Protein AF-0000000066061859 (afdb_homodimer)

Nearest PDB structures (foldseek):
  4cs0-assembly1_A  TM=9.774E-01  e=1.874E-13  Escherichia coli K-12
  4crz-assembly1_A  TM=9.803E-01  e=3.264E-13  Escherichia coli K-12
  1pqe-assembly1_A  TM=9.780E-01  e=4.076E-13  Escherichia coli
  1pqf-assembly1_B-2  TM=9.766E-01  e=1.461E-12  Escherichia coli
  4azd-assembly1_A  TM=9.644E-01  e=3.177E-12  Escherichia coli K-12

pLDDT: mean 89.82, std 15.97, range [20.97, 98.75]

Solvent-accessible surface area (backbone atoms only — not comparable to full-atom values): 16128 Å² total; per-residue (Å²): 116,36,85,38,79,32,16,28,40,44,43,36,40,29,66,39,52,37,61,88,42,101,37,40,32,34,31,13,42,57,60,27,60,69,20,65,45,55,76,39,26,42,30,42,36,38,28,72,75,77,65,44,74,49,74,47,31,30,40,52,50,56,71,82,63,49,44,28,30,27,12,14,32,53,16,72,69,56,48,60,68,35,34,28,36,39,33,30,48,29,40,39,55,71,89,50,49,60,75,45,62,28,24,37,33,31,39,43,95,79,40,45,80,72,45,56,32,28,42,41,38,45,62,46,97,86,64,48,80,42,80,37,32,29,37,79,87,62,52,72,41,72,72,74,77,58,95,77,58,74,82,71,75,83,128,64,28,49,26,62,33,15,26,40,43,45,38,37,29,66,38,52,39,61,87,40,99,39,37,33,33,31,14,44,57,61,28,59,70,19,66,48,54,76,68,36,61,30,43,36,33,25,56,77,79,43,41,73,50,74,46,30,31,41,68,51,56,72,82,62,48,44,29,30,26,14,13,77,55,16,78,67,53,49,60,68,36,34,28,36,38,35,32,65,39,75,38,53,73,88,50,50,59,76,45,60,27,24,36,33,30,39,42,96,78,39,45,78,72,44,57,31,27,42,41,37,47,63,49,97,87,66,48,77,42,59,38,33,29,38,78,88,61,51,74,41,68,73,77,79,58,94,75,64,72,80,70,72,84,120

InterPro domains:
  IPR003190 Aspartate decarboxylase [MF_00446] (1-127)
  IPR003190 Aspartate decarboxylase [PF02261] (2-113)
  IPR003190 Aspartate decarboxylase [PTHR21012] (2-119)
  IPR003190 Aspartate decarboxylase [TIGR00223] (2-117)
  IPR003190 Aspartate decarboxylase [cd06919] (1-111)
  IPR009010 Aspartate decarboxylase-like domain superfamily [SSF50692] (2-119)

Foldseek 3Di:
DDKAWAFKEFFQFAAEEEAPDPWAKEAAVVVCVLQVHDFQFKKWKAWPVQRDIDIGGYDYDHHPQLHIYTYHPRSVVDDGQITMMITGIDDDDPVCQQVHWGWYFYADSSNDTDWIKTWGWDADPVRDIDIWIATPVGDTDDDPDDPPDDRPPDD/DDKAWAFKEFFQFAAEEEAPFPWAKEAAVVVCVLQVHDFQAKKWKAWPVPRDIDIGTYDYDHHPQLHIYTYHPRSVRDDGQITMMITGIDDDDPVCQQVHWGWYFYADSSNDTDWIKTKGWDADPVRDIDIWIATPVGDTDDDPPDPPDDPPPPD

Structure (mmCIF, N/CA/C/O backbone):
data_AF-0000000066061859-model_v1
#
loop_
_entity.id
_entity.type
_entity.pdbx_description
1 polymer 'Aspartate 1-decarboxylase'
#
loop_
_atom_site.group_PDB
_atom_site.id
_atom_site.type_symbol
_atom_site.label_atom_id
_atom_site.label_alt_id
_atom_site.label_comp_id
_atom_site.label_asym_id
_atom_site.label_entity_id
_atom_site.label_seq_id
_atom_site.pdbx_PDB_ins_code
_atom_site.Cartn_x
_atom_site.Cartn_y
_atom_site.Cartn_z
_atom_site.occupancy
_atom_site.B_iso_or_equiv
_atom_site.auth_seq_id
_atom_site.auth_comp_id
_atom_site.auth_asym_id
_atom_site.auth_atom_id
_atom_site.pdbx_PDB_model_num
ATOM 1 N N . MET A 1 1 ? -8 -2.24 19.078 1 90.12 1 MET A N 1
ATOM 2 C CA . MET A 1 1 ? -7.309 -1.295 18.219 1 90.12 1 MET A CA 1
ATOM 3 C C . MET A 1 1 ? -8.242 -0.771 17.125 1 90.12 1 MET A C 1
ATOM 5 O O . MET A 1 1 ? -9.07 -1.518 16.609 1 90.12 1 MET A O 1
ATOM 9 N N . ARG A 1 2 ? -8.242 0.569 17.047 1 93.38 2 ARG A N 1
ATOM 10 C CA . ARG A 1 2 ? -9.031 1.236 16.016 1 93.38 2 ARG A CA 1
ATOM 11 C C . ARG A 1 2 ? -8.156 1.664 14.836 1 93.38 2 ARG A C 1
ATOM 13 O O . ARG A 1 2 ? -7.012 2.084 15.031 1 93.38 2 ARG A O 1
ATOM 20 N N . LYS A 1 3 ? -8.734 1.417 13.672 1 96.38 3 LYS A N 1
ATOM 21 C CA . LYS A 1 3 ? -8.102 1.972 12.477 1 96.38 3 LYS A CA 1
ATOM 22 C C . LYS A 1 3 ? -8.445 3.447 12.305 1 96.38 3 LYS A C 1
ATOM 24 O O . LYS A 1 3 ? -9.617 3.801 12.133 1 96.38 3 LYS A O 1
ATOM 29 N N . LEU A 1 4 ? -7.441 4.34 12.359 1 96.31 4 LEU A N 1
ATOM 30 C CA . LEU A 1 4 ? -7.613 5.789 12.312 1 96.31 4 LEU A CA 1
ATOM 31 C C . LEU A 1 4 ? -6.715 6.41 11.25 1 96.31 4 LEU A C 1
ATOM 33 O O . LEU A 1 4 ? -5.738 5.793 10.82 1 96.31 4 LEU A O 1
ATOM 37 N N . VAL A 1 5 ? -7.086 7.613 10.859 1 96.5 5 VAL A N 1
ATOM 38 C CA . VAL A 1 5 ? -6.273 8.32 9.875 1 96.5 5 VAL A CA 1
ATOM 39 C C . VAL A 1 5 ? -4.855 8.508 10.414 1 96.5 5 VAL A C 1
ATOM 41 O O . VAL A 1 5 ? -4.676 8.945 11.555 1 96.5 5 VAL A O 1
ATOM 44 N N . GLY A 1 6 ? -3.807 8.148 9.602 1 95.56 6 GLY A N 1
ATOM 45 C CA . GLY A 1 6 ? -2.418 8.414 9.945 1 95.56 6 GLY A CA 1
ATOM 46 C C . GLY A 1 6 ? -1.878 9.68 9.305 1 95.56 6 GLY A C 1
ATOM 47 O O . GLY A 1 6 ? -1.44 10.594 10.008 1 95.56 6 GLY A O 1
ATOM 48 N N . GLY A 1 7 ? -1.827 9.805 8.055 1 97 7 GLY A N 1
ATOM 49 C CA . GLY A 1 7 ? -1.45 10.938 7.219 1 97 7 GLY A CA 1
ATOM 50 C C . GLY A 1 7 ? -2.16 10.953 5.879 1 97 7 GLY A C 1
ATOM 51 O O . GLY A 1 7 ? -2.682 9.93 5.434 1 97 7 GLY A O 1
ATOM 52 N N . LYS A 1 8 ? -2.152 12.117 5.305 1 97.81 8 LYS A N 1
ATOM 53 C CA . LYS A 1 8 ? -2.975 12.234 4.102 1 97.81 8 LYS A CA 1
ATOM 54 C C . LYS A 1 8 ? -2.355 13.203 3.102 1 97.81 8 LYS A C 1
ATOM 56 O O . LYS A 1 8 ? -1.901 14.289 3.48 1 97.81 8 LYS A O 1
ATOM 61 N N . LEU A 1 9 ? -2.215 12.844 1.873 1 98.69 9 LEU A N 1
ATOM 62 C CA . LEU A 1 9 ? -1.938 13.711 0.737 1 98.69 9 LEU A CA 1
ATOM 63 C C . LEU A 1 9 ? -3.219 14.031 -0.03 1 98.69 9 LEU A C 1
ATOM 65 O O . LEU A 1 9 ? -3.803 13.148 -0.663 1 98.69 9 LEU A O 1
ATOM 69 N N . HIS A 1 10 ? -3.658 15.227 0.045 1 98 10 HIS A N 1
ATOM 70 C CA . HIS A 1 10 ? -4.934 15.617 -0.546 1 98 10 HIS A CA 1
ATOM 71 C C . HIS A 1 10 ? -4.723 16.406 -1.831 1 98 10 HIS A C 1
ATOM 73 O O . HIS A 1 10 ? -4.293 17.562 -1.79 1 98 10 HIS A O 1
ATOM 79 N N . GLY A 1 11 ? -5.02 15.805 -2.906 1 98.12 11 GLY A N 1
ATOM 80 C CA . GLY A 1 11 ? -4.98 16.5 -4.18 1 98.12 11 GLY A CA 1
ATOM 81 C C . GLY A 1 11 ? -3.625 16.438 -4.855 1 98.12 11 GLY A C 1
ATOM 82 O O . GLY A 1 11 ? -3.256 17.344 -5.609 1 98.12 11 GLY A O 1
ATOM 83 N N . ILE A 1 12 ? -2.865 15.445 -4.543 1 98.62 12 ILE A N 1
ATOM 84 C CA . ILE A 1 12 ? -1.609 15.258 -5.258 1 98.62 12 ILE A CA 1
ATOM 85 C C . ILE A 1 12 ? -1.891 14.734 -6.668 1 98.62 12 ILE A C 1
ATOM 87 O O . ILE A 1 12 ? -2.791 13.914 -6.863 1 98.62 12 ILE A O 1
ATOM 91 N N . ARG A 1 13 ? -1.079 15.141 -7.594 1 98.62 13 ARG A N 1
ATOM 92 C CA . ARG A 1 13 ? -1.341 14.781 -8.984 1 98.62 13 ARG A CA 1
ATOM 93 C C . ARG A 1 13 ? -0.462 13.617 -9.422 1 98.62 13 ARG A C 1
ATOM 95 O O . ARG A 1 13 ? 0.731 13.578 -9.109 1 98.62 13 ARG A O 1
ATOM 102 N N . VAL A 1 14 ? -1.062 12.672 -10.109 1 98.44 14 VAL A N 1
ATOM 103 C CA . VAL A 1 14 ? -0.332 11.555 -10.695 1 98.44 14 VAL A CA 1
ATOM 104 C C . VAL A 1 14 ? 0.662 12.078 -11.734 1 98.44 14 VAL A C 1
ATOM 106 O O . VAL A 1 14 ? 0.282 12.805 -12.656 1 98.44 14 VAL A O 1
ATOM 109 N N . THR A 1 15 ? 1.874 11.695 -11.594 1 98.12 15 THR A N 1
ATOM 110 C CA . THR A 1 15 ? 2.891 12.133 -12.539 1 98.12 15 THR A CA 1
ATOM 111 C C . THR A 1 15 ? 3.133 11.07 -13.609 1 98.12 15 THR A C 1
ATOM 113 O O . THR A 1 15 ? 3.516 11.391 -14.734 1 98.12 15 THR A O 1
ATOM 116 N N . GLU A 1 16 ? 2.906 9.812 -13.234 1 95.94 16 GLU A N 1
ATOM 117 C CA . GLU A 1 16 ? 3.109 8.695 -14.148 1 95.94 16 GLU A CA 1
ATOM 118 C C . GLU A 1 16 ? 2.287 7.477 -13.734 1 95.94 16 GLU A C 1
ATOM 120 O O . GLU A 1 16 ? 1.96 7.32 -12.555 1 95.94 16 GLU A O 1
ATOM 125 N N . SER A 1 17 ? 1.892 6.703 -14.625 1 93.75 17 SER A N 1
ATOM 126 C CA . SER A 1 17 ? 1.294 5.383 -14.438 1 93.75 17 SER A CA 1
ATOM 127 C C . SER A 1 17 ? 2.059 4.316 -15.211 1 93.75 17 SER A C 1
ATOM 129 O O . SER A 1 17 ? 2.104 4.344 -16.438 1 93.75 17 SER A O 1
ATOM 131 N N . ASN A 1 18 ? 2.652 3.422 -14.492 1 91.56 18 ASN A N 1
ATOM 132 C CA . ASN A 1 18 ? 3.508 2.402 -15.094 1 91.56 18 ASN A CA 1
ATOM 133 C C . ASN A 1 18 ? 2.939 1.002 -14.883 1 91.56 18 ASN A C 1
ATOM 135 O O . ASN A 1 18 ? 3.086 0.421 -13.805 1 91.56 18 ASN A O 1
ATOM 139 N N . LEU A 1 19 ? 2.443 0.39 -15.961 1 85.75 19 LEU A N 1
ATOM 140 C CA . LEU A 1 19 ? 1.802 -0.917 -15.891 1 85.75 19 LEU A CA 1
ATOM 141 C C . LEU A 1 19 ? 2.838 -2.021 -15.711 1 85.75 19 LEU A C 1
ATOM 143 O O . LEU A 1 19 ? 2.535 -3.08 -15.156 1 85.75 19 LEU A O 1
ATOM 147 N N . GLU A 1 20 ? 4.035 -1.809 -16.172 1 79.94 20 GLU A N 1
ATOM 148 C CA . GLU A 1 20 ? 5.027 -2.875 -16.266 1 79.94 20 GLU A CA 1
ATOM 149 C C . GLU A 1 20 ? 5.859 -2.951 -14.984 1 79.94 20 GLU A C 1
ATOM 151 O O . GLU A 1 20 ? 6.688 -3.854 -14.828 1 79.94 20 GLU A O 1
ATOM 156 N N . TYR A 1 21 ? 5.59 -2.213 -14.031 1 74.62 21 TYR A N 1
ATOM 157 C CA . TYR A 1 21 ? 6.363 -2.229 -12.789 1 74.62 21 TYR A CA 1
ATOM 158 C C . TYR A 1 21 ? 5.691 -3.102 -11.742 1 74.62 21 TYR A C 1
ATOM 160 O O . TYR A 1 21 ? 4.523 -3.469 -11.883 1 74.62 21 TYR A O 1
ATOM 168 N N . HIS A 1 22 ? 6.504 -3.541 -10.633 1 68.19 22 HIS A N 1
ATOM 169 C CA . HIS A 1 22 ? 6.148 -4.539 -9.633 1 68.19 22 HIS A CA 1
ATOM 170 C C . HIS A 1 22 ? 5.082 -4.012 -8.68 1 68.19 22 HIS A C 1
ATOM 172 O O . HIS A 1 22 ? 4.898 -4.547 -7.582 1 68.19 22 HIS A O 1
ATOM 178 N N . GLY A 1 23 ? 4.227 -3.01 -9.133 1 77.38 23 GLY A N 1
ATOM 179 C CA . GLY A 1 23 ? 3.146 -2.539 -8.281 1 77.38 23 GLY A CA 1
ATOM 180 C C . GLY A 1 23 ? 3.541 -1.36 -7.41 1 77.38 23 GLY A C 1
ATOM 181 O O . GLY A 1 23 ? 4.477 -0.628 -7.738 1 77.38 23 GLY A O 1
ATOM 182 N N . SER A 1 24 ? 2.557 -1.071 -6.395 1 93.75 24 SER A N 1
ATOM 183 C CA . SER A 1 24 ? 2.814 -0.023 -5.414 1 93.75 24 SER A CA 1
ATOM 184 C C . SER A 1 24 ? 2.527 1.358 -5.992 1 93.75 24 SER A C 1
ATOM 186 O O . SER A 1 24 ? 2.115 1.48 -7.148 1 93.75 24 SER A O 1
ATOM 188 N N . ILE A 1 25 ? 2.689 2.334 -5.152 1 96.88 25 ILE A N 1
ATOM 189 C CA . ILE A 1 25 ? 2.777 3.744 -5.523 1 96.88 25 ILE A CA 1
ATOM 190 C C . ILE A 1 25 ? 4.141 4.297 -5.117 1 96.88 25 ILE A C 1
ATOM 192 O O . ILE A 1 25 ? 4.609 4.062 -4 1 96.88 25 ILE A O 1
ATOM 196 N N . THR A 1 26 ? 4.789 4.961 -6.047 1 97.12 26 THR A N 1
ATOM 197 C CA . THR A 1 26 ? 6.059 5.629 -5.773 1 97.12 26 THR A CA 1
ATOM 198 C C . THR A 1 26 ? 5.828 7.09 -5.41 1 97.12 26 THR A C 1
ATOM 200 O O . THR A 1 26 ? 5.215 7.84 -6.172 1 97.12 26 THR A O 1
ATOM 203 N N . LEU A 1 27 ? 6.293 7.461 -4.293 1 98.06 27 LEU A N 1
ATOM 204 C CA . LEU A 1 27 ? 6.109 8.836 -3.832 1 98.06 27 LEU A CA 1
ATOM 205 C C . LEU A 1 27 ? 7.445 9.469 -3.471 1 98.06 27 LEU A C 1
ATOM 207 O O . LEU A 1 27 ? 8.414 8.766 -3.176 1 98.06 27 LEU A O 1
ATOM 211 N N . ASP A 1 28 ? 7.48 10.781 -3.508 1 97.88 28 ASP A N 1
ATOM 212 C CA . ASP A 1 28 ? 8.586 11.578 -2.996 1 97.88 28 ASP A CA 1
ATOM 213 C C . ASP A 1 28 ? 8.75 11.391 -1.49 1 97.88 28 ASP A C 1
ATOM 215 O O . ASP A 1 28 ? 7.828 11.656 -0.719 1 97.88 28 ASP A O 1
ATOM 219 N N . PRO A 1 29 ? 10.016 10.953 -1.076 1 97.5 29 PRO A N 1
ATOM 220 C CA . PRO A 1 29 ? 10.211 10.758 0.362 1 97.5 29 PRO A CA 1
ATOM 221 C C . PRO A 1 29 ? 9.938 12.023 1.173 1 97.5 29 PRO A C 1
ATOM 223 O O . PRO A 1 29 ? 9.492 11.945 2.32 1 97.5 29 PRO A O 1
ATOM 226 N N . ALA A 1 30 ? 10.188 13.18 0.624 1 97.62 30 ALA A N 1
ATOM 227 C CA . ALA A 1 30 ? 9.938 14.422 1.344 1 97.62 30 ALA A CA 1
ATOM 228 C C . ALA A 1 30 ? 8.445 14.602 1.62 1 97.62 30 ALA A C 1
ATOM 230 O O . ALA A 1 30 ? 8.055 15.062 2.699 1 97.62 30 ALA A O 1
ATOM 231 N N . HIS A 1 31 ? 7.598 14.297 0.607 1 98.56 31 HIS A N 1
ATOM 232 C CA . HIS A 1 31 ? 6.152 14.336 0.811 1 98.56 31 HIS A CA 1
ATOM 233 C C . HIS A 1 31 ? 5.723 13.344 1.885 1 98.56 31 HIS A C 1
ATOM 235 O O . HIS A 1 31 ? 4.914 13.672 2.754 1 98.56 31 HIS A O 1
ATOM 241 N N . CYS A 1 32 ? 6.289 12.125 1.811 1 98.44 32 CYS A N 1
ATOM 242 C CA . CYS A 1 32 ? 5.941 11.07 2.762 1 98.44 32 CYS A CA 1
ATOM 243 C C . CYS A 1 32 ? 6.301 11.484 4.184 1 98.44 32 CYS A C 1
ATOM 245 O O . CYS A 1 32 ? 5.48 11.352 5.098 1 98.44 32 CYS A O 1
ATOM 247 N N . GLU A 1 33 ? 7.508 11.984 4.348 1 97.25 33 GLU A N 1
ATOM 248 C CA . GLU A 1 33 ? 7.969 12.406 5.668 1 97.25 33 GLU A CA 1
ATOM 249 C C . GLU A 1 33 ? 7.102 13.531 6.223 1 97.25 33 GLU A C 1
ATOM 251 O O . GLU A 1 33 ? 6.738 13.516 7.402 1 97.25 33 GLU A O 1
ATOM 256 N N . ALA A 1 34 ? 6.75 14.43 5.383 1 97.38 34 ALA A N 1
ATOM 257 C CA . ALA A 1 34 ? 5.93 15.555 5.812 1 97.38 34 ALA A CA 1
ATOM 258 C C . ALA A 1 34 ? 4.551 15.086 6.27 1 97.38 34 ALA A C 1
ATOM 260 O O . ALA A 1 34 ? 3.955 15.68 7.172 1 97.38 34 ALA A O 1
ATOM 261 N N . ALA A 1 35 ? 4.027 14.039 5.66 1 98 35 ALA A N 1
ATOM 262 C CA . ALA A 1 35 ? 2.686 13.555 5.969 1 98 35 ALA A CA 1
ATOM 263 C C . ALA A 1 35 ? 2.73 12.445 7.016 1 98 35 ALA A C 1
ATOM 265 O O . ALA A 1 35 ? 1.69 12.008 7.512 1 98 35 ALA A O 1
ATOM 266 N N . GLY A 1 36 ? 3.92 11.938 7.344 1 96.94 36 GLY A N 1
ATOM 267 C CA . GLY A 1 36 ? 4.059 10.82 8.273 1 96.94 36 GLY A CA 1
ATOM 268 C C . GLY A 1 36 ? 3.75 9.477 7.641 1 96.94 36 GLY A C 1
ATOM 269 O O . GLY A 1 36 ? 3.332 8.547 8.328 1 96.94 36 GLY A O 1
ATOM 270 N N . ILE A 1 37 ? 3.848 9.383 6.379 1 98.06 37 ILE A N 1
ATOM 271 C CA . ILE A 1 37 ? 3.639 8.133 5.656 1 98.06 37 ILE A CA 1
ATOM 272 C C . ILE A 1 37 ? 4.961 7.375 5.539 1 98.06 37 ILE A C 1
ATOM 274 O O . ILE A 1 37 ? 5.98 7.953 5.164 1 98.06 37 ILE A O 1
ATOM 278 N N . LEU A 1 38 ? 4.977 6.133 5.852 1 97.62 38 LEU A N 1
ATOM 279 C CA . LEU A 1 38 ? 6.195 5.336 5.879 1 97.62 38 LEU A CA 1
ATOM 280 C C . LEU A 1 38 ? 6.359 4.547 4.586 1 97.62 38 LEU A C 1
ATOM 282 O O . LEU A 1 38 ? 5.371 4.219 3.922 1 97.62 38 LEU A O 1
ATOM 286 N N . PRO A 1 39 ? 7.668 4.246 4.164 1 96.94 39 PRO A N 1
ATOM 287 C CA . PRO A 1 39 ? 7.84 3.248 3.105 1 96.94 39 PRO A CA 1
ATOM 288 C C . PRO A 1 39 ? 7.25 1.888 3.479 1 96.94 39 PRO A C 1
ATOM 290 O O . PRO A 1 39 ? 7.316 1.48 4.641 1 96.94 39 PRO A O 1
ATOM 293 N N . LEU A 1 40 ? 6.645 1.186 2.465 1 97 40 LEU A N 1
ATOM 294 C CA . LEU A 1 40 ? 6.055 -0.143 2.59 1 97 40 LEU A CA 1
ATOM 295 C C . LEU A 1 40 ? 4.734 -0.084 3.354 1 97 40 LEU A C 1
ATOM 297 O O . LEU A 1 40 ? 4.16 -1.121 3.689 1 97 40 LEU A O 1
ATOM 301 N N . GLU A 1 41 ? 4.32 1.145 3.709 1 98.25 41 GLU A N 1
ATOM 302 C CA . GLU A 1 41 ? 3.035 1.289 4.387 1 98.25 41 GLU A CA 1
ATOM 303 C C . GLU A 1 41 ? 1.877 1.178 3.4 1 98.25 41 GLU A C 1
ATOM 305 O O . GLU A 1 41 ? 1.929 1.744 2.307 1 98.25 41 GLU A O 1
ATOM 310 N N . PHE A 1 42 ? 0.815 0.361 3.738 1 98.38 42 PHE A N 1
ATOM 311 C CA . PHE A 1 42 ? -0.41 0.336 2.949 1 98.38 42 PHE A CA 1
ATOM 312 C C . PHE A 1 42 ? -1.136 1.674 3.033 1 98.38 42 PHE A C 1
ATOM 314 O O . PHE A 1 42 ? -1.205 2.281 4.102 1 98.38 42 PHE A O 1
ATOM 321 N N . VAL A 1 43 ? -1.675 2.08 1.918 1 98.5 43 VAL A N 1
ATOM 322 C CA . VAL A 1 43 ? -2.424 3.33 1.865 1 98.5 43 VAL A CA 1
ATOM 323 C C . VAL A 1 43 ? -3.707 3.131 1.06 1 98.5 43 VAL A C 1
ATOM 325 O O . VAL A 1 43 ? -3.768 2.268 0.182 1 98.5 43 VAL A O 1
ATOM 328 N N . GLU A 1 44 ? -4.684 3.893 1.438 1 98.25 44 GLU A N 1
ATOM 329 C CA . GLU A 1 44 ? -5.887 4.055 0.625 1 98.25 44 GLU A CA 1
ATOM 330 C C . GLU A 1 44 ? -5.719 5.188 -0.386 1 98.25 44 GLU A C 1
ATOM 332 O O . GLU A 1 44 ? -5.242 6.27 -0.041 1 98.25 44 GLU A O 1
ATOM 337 N N . ILE A 1 45 ? -6.098 4.91 -1.62 1 98.19 45 ILE A N 1
ATOM 338 C CA . ILE A 1 45 ? -5.992 5.895 -2.689 1 98.19 45 ILE A CA 1
ATOM 339 C C . ILE A 1 45 ? -7.367 6.133 -3.307 1 98.19 45 ILE A C 1
ATOM 341 O O . ILE A 1 45 ? -8.047 5.188 -3.721 1 98.19 45 ILE A O 1
ATOM 345 N N . TRP A 1 46 ? -7.766 7.371 -3.312 1 97.94 46 TRP A N 1
ATOM 346 C CA . TRP A 1 46 ? -9.023 7.789 -3.928 1 97.94 46 TRP A CA 1
ATOM 347 C C . TRP A 1 46 ? -8.773 8.75 -5.082 1 97.94 46 TRP A C 1
ATOM 349 O O . TRP A 1 46 ? -8.172 9.812 -4.895 1 97.94 46 TRP A O 1
ATOM 359 N N . ASN A 1 47 ? -9.18 8.359 -6.266 1 98.25 47 ASN A N 1
ATOM 360 C CA . ASN A 1 47 ? -9.039 9.188 -7.461 1 98.25 47 ASN A CA 1
ATOM 361 C C . ASN A 1 47 ? -10.211 10.148 -7.621 1 98.25 47 ASN A C 1
ATOM 363 O O . ASN A 1 47 ? -11.328 9.727 -7.922 1 98.25 47 ASN A O 1
ATOM 367 N N . LYS A 1 48 ? -9.953 11.391 -7.492 1 96.5 48 LYS A N 1
ATOM 368 C CA . LYS A 1 48 ? -10.992 12.414 -7.543 1 96.5 48 LYS A CA 1
ATOM 369 C C . LYS A 1 48 ? -11.602 12.516 -8.938 1 96.5 48 LYS A C 1
ATOM 371 O O . LYS A 1 48 ? -12.758 12.906 -9.094 1 96.5 48 LYS A O 1
ATOM 376 N N . ASN A 1 49 ? -10.852 12.18 -9.953 1 96.69 49 ASN A N 1
ATOM 377 C CA . ASN A 1 49 ? -11.289 12.344 -11.336 1 96.69 49 ASN A CA 1
ATOM 378 C C . ASN A 1 49 ? -12.164 11.172 -11.789 1 96.69 49 ASN A C 1
ATOM 380 O O . ASN A 1 49 ? -13.133 11.367 -12.516 1 96.69 49 ASN A O 1
ATOM 384 N N . SER A 1 50 ? -11.898 10 -11.367 1 94.94 50 SER A N 1
ATOM 385 C CA . SER A 1 50 ? -12.609 8.828 -11.875 1 94.94 50 SER A CA 1
ATOM 386 C C . SER A 1 50 ? -13.539 8.242 -10.82 1 94.94 50 SER A C 1
ATOM 388 O O . SER A 1 50 ? -14.422 7.449 -11.133 1 94.94 50 SER A O 1
ATOM 390 N N . GLY A 1 51 ? -13.242 8.578 -9.523 1 95.62 51 GLY A N 1
ATOM 391 C CA . GLY A 1 51 ? -13.969 7.953 -8.43 1 95.62 51 GLY A CA 1
ATOM 392 C C . GLY A 1 51 ? -13.398 6.609 -8.016 1 95.62 51 GLY A C 1
ATOM 393 O O . GLY A 1 51 ? -13.883 5.992 -7.066 1 95.62 51 GLY A O 1
ATOM 394 N N . ALA A 1 52 ? -12.367 6.121 -8.711 1 95.12 52 ALA A N 1
ATOM 395 C CA . ALA A 1 52 ? -11.75 4.84 -8.367 1 95.12 52 ALA A CA 1
ATOM 396 C C . ALA A 1 52 ? -11.18 4.863 -6.953 1 95.12 52 ALA A C 1
ATOM 398 O O . ALA A 1 52 ? -10.664 5.887 -6.504 1 95.12 52 ALA A O 1
ATOM 399 N N . ARG A 1 53 ? -11.344 3.777 -6.191 1 96.06 53 ARG A N 1
ATOM 400 C CA . ARG A 1 53 ? -10.773 3.561 -4.863 1 96.06 53 ARG A CA 1
ATOM 401 C C . ARG A 1 53 ? -9.914 2.305 -4.84 1 96.06 53 ARG A C 1
ATOM 403 O O . ARG A 1 53 ? -10.383 1.213 -5.164 1 96.06 53 ARG A O 1
ATOM 410 N N . ILE A 1 54 ? -8.641 2.492 -4.477 1 95.81 54 ILE A N 1
ATOM 411 C CA . ILE A 1 54 ? -7.781 1.315 -4.441 1 95.81 54 ILE A CA 1
ATOM 412 C C . ILE A 1 54 ? -6.91 1.352 -3.186 1 95.81 54 ILE A C 1
ATOM 414 O O . ILE A 1 54 ? -6.789 2.395 -2.537 1 95.81 54 ILE A O 1
ATOM 418 N N . THR A 1 55 ? -6.395 0.179 -2.799 1 96.38 55 THR A N 1
ATOM 419 C CA . THR A 1 55 ? -5.395 0.03 -1.744 1 96.38 55 THR A CA 1
ATOM 420 C C . THR A 1 55 ? -4.094 -0.535 -2.305 1 96.38 55 THR A C 1
ATOM 422 O O . THR A 1 55 ? -4.113 -1.443 -3.139 1 96.38 55 THR A O 1
ATOM 425 N N . THR A 1 56 ? -3.041 -0.004 -2.002 1 97.06 56 THR A N 1
ATOM 426 C CA . THR A 1 56 ? -1.697 -0.488 -2.301 1 97.06 56 THR A CA 1
ATOM 427 C C . THR A 1 56 ? -0.709 -0.037 -1.229 1 97.06 56 THR A C 1
ATOM 429 O O . THR A 1 56 ? -1.108 0.305 -0.113 1 97.06 56 THR A O 1
ATOM 432 N N . TYR A 1 57 ? 0.623 -0.146 -1.536 1 97.5 57 TYR A N 1
ATOM 433 C CA . TYR A 1 57 ? 1.621 0.279 -0.562 1 97.5 57 TYR A CA 1
ATOM 434 C C . TYR A 1 57 ? 2.604 1.265 -1.183 1 97.5 57 TYR A C 1
ATOM 436 O O . TYR A 1 57 ? 2.703 1.364 -2.408 1 97.5 57 TYR A O 1
ATOM 444 N N . VAL A 1 58 ? 3.342 1.937 -0.303 1 97.94 58 VAL A N 1
ATOM 445 C CA . VAL A 1 58 ? 4.211 3.023 -0.738 1 97.94 58 VAL A CA 1
ATOM 446 C C . VAL A 1 58 ? 5.641 2.51 -0.898 1 97.94 58 VAL A C 1
ATOM 448 O O . VAL A 1 58 ? 6.148 1.784 -0.038 1 97.94 58 VAL A O 1
ATOM 451 N N . ILE A 1 59 ? 6.211 2.83 -1.942 1 95.94 59 ILE A N 1
ATOM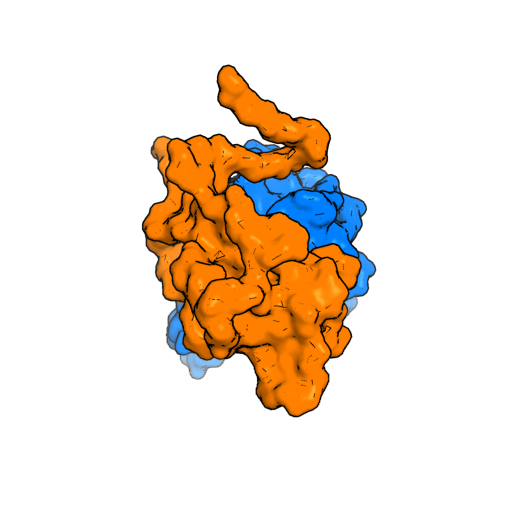 452 C CA . ILE A 1 59 ? 7.668 2.803 -2.053 1 95.94 59 ILE A CA 1
ATOM 453 C C . ILE A 1 59 ? 8.188 4.211 -2.332 1 95.94 59 ILE A C 1
ATOM 455 O O . ILE A 1 59 ? 7.43 5.09 -2.746 1 95.94 59 ILE A O 1
ATOM 459 N N . LEU A 1 60 ? 9.516 4.41 -2.084 1 96.38 60 LEU A N 1
ATOM 460 C CA . LEU A 1 60 ? 10.062 5.758 -2.188 1 96.38 60 LEU A CA 1
ATOM 461 C C . LEU A 1 60 ? 10.773 5.957 -3.521 1 96.38 60 LEU A C 1
ATOM 463 O O . LEU A 1 60 ? 11.555 5.105 -3.945 1 96.38 60 LEU A O 1
ATOM 467 N N . GLY A 1 61 ? 10.453 7.059 -4.125 1 95.06 61 GLY A N 1
ATOM 468 C CA . GLY A 1 61 ? 11.227 7.531 -5.262 1 95.06 61 GLY A CA 1
ATOM 469 C C . GLY A 1 61 ? 12.367 8.461 -4.867 1 95.06 61 GLY A C 1
ATOM 470 O O . GLY A 1 61 ? 12.938 8.32 -3.785 1 95.06 61 GLY A O 1
ATOM 471 N N . GLN A 1 62 ? 12.656 9.305 -5.816 1 94.31 62 GLN A N 1
ATOM 472 C CA . GLN A 1 62 ? 13.742 10.258 -5.586 1 94.31 62 GLN A CA 1
ATOM 473 C C . GLN A 1 62 ? 13.266 11.43 -4.738 1 94.31 62 GLN A C 1
ATOM 475 O O . GLN A 1 62 ? 12.227 12.023 -5.02 1 94.31 62 GLN A O 1
ATOM 480 N N . ARG A 1 63 ? 14.062 11.789 -3.654 1 95.25 63 ARG A N 1
ATOM 481 C CA . ARG A 1 63 ? 13.742 12.945 -2.824 1 95.25 63 ARG A CA 1
ATOM 482 C C . ARG A 1 63 ? 13.703 14.227 -3.656 1 95.25 63 ARG A C 1
ATOM 484 O O . ARG A 1 63 ? 14.617 14.484 -4.445 1 95.25 63 ARG A O 1
ATOM 491 N N . GLY A 1 64 ? 12.734 14.984 -3.516 1 96.12 64 GLY A N 1
ATOM 492 C CA . GLY A 1 64 ? 12.602 16.25 -4.223 1 96.12 64 GLY A CA 1
ATOM 493 C C . GLY A 1 64 ? 11.938 16.109 -5.582 1 96.12 64 GLY A C 1
ATOM 494 O O . GLY A 1 64 ? 11.672 17.109 -6.254 1 96.12 64 GLY A O 1
ATOM 495 N N . SER A 1 65 ? 11.594 14.836 -5.988 1 96.38 65 SER A N 1
ATOM 496 C CA . SER A 1 65 ? 11.055 14.57 -7.32 1 96.38 65 SER A CA 1
ATOM 497 C C . SER A 1 65 ? 9.602 15.016 -7.43 1 96.38 65 SER A C 1
ATOM 499 O O . SER A 1 65 ? 9.078 15.188 -8.531 1 96.38 65 SER A O 1
ATOM 501 N N . ARG A 1 66 ? 8.883 15.102 -6.273 1 98.31 66 ARG A N 1
ATOM 502 C CA . ARG A 1 66 ? 7.453 15.406 -6.207 1 98.31 66 ARG A CA 1
ATOM 503 C C . ARG A 1 66 ? 6.641 14.398 -7.02 1 98.31 66 ARG A C 1
ATOM 505 O O . ARG A 1 66 ? 5.559 14.727 -7.512 1 98.31 66 ARG A O 1
ATOM 512 N N . CYS A 1 67 ? 7.223 13.219 -7.191 1 97.75 67 CYS A N 1
ATOM 513 C CA . CYS A 1 67 ? 6.598 12.211 -8.039 1 97.75 67 CYS A CA 1
ATOM 514 C C . CYS A 1 67 ? 5.41 11.562 -7.336 1 97.75 67 CYS A C 1
ATOM 516 O O . CYS A 1 67 ? 5.367 11.508 -6.105 1 97.75 67 CYS A O 1
ATOM 518 N N . CYS A 1 68 ? 4.473 11.125 -8.078 1 98.31 68 CYS A N 1
ATOM 519 C CA . CYS A 1 68 ? 3.359 10.242 -7.758 1 98.31 68 CYS A CA 1
ATOM 520 C C . CYS A 1 68 ? 3.1 9.258 -8.891 1 98.31 68 CYS A C 1
ATOM 522 O O . CYS A 1 68 ? 2.432 9.602 -9.867 1 98.31 68 CYS A O 1
ATOM 524 N N . VAL A 1 69 ? 3.643 8.062 -8.719 1 97 69 VAL A N 1
ATOM 525 C CA . VAL A 1 69 ? 3.623 7.094 -9.805 1 97 69 VAL A CA 1
ATOM 526 C C . VAL A 1 69 ? 2.861 5.844 -9.367 1 97 69 VAL A C 1
ATOM 528 O O . VAL A 1 69 ? 3.203 5.223 -8.359 1 97 69 VAL A O 1
ATOM 531 N N . LEU A 1 70 ? 1.838 5.523 -10.016 1 96.19 70 LEU A N 1
ATOM 532 C CA . LEU A 1 70 ? 1.146 4.262 -9.789 1 96.19 70 LEU A CA 1
ATOM 533 C C . LEU A 1 70 ? 1.747 3.148 -10.641 1 96.19 70 LEU A C 1
ATOM 535 O O . LEU A 1 70 ? 1.908 3.311 -11.852 1 96.19 70 LEU A O 1
ATOM 539 N N . ASN A 1 71 ? 2.006 2.051 -9.984 1 93.12 71 ASN A N 1
ATOM 540 C CA . ASN A 1 71 ? 2.707 0.956 -10.648 1 93.12 71 ASN A CA 1
ATOM 541 C C . ASN A 1 71 ? 1.843 -0.3 -10.711 1 93.12 71 ASN A C 1
ATOM 543 O O . ASN A 1 71 ? 0.993 -0.523 -9.852 1 93.12 71 ASN A O 1
ATOM 547 N N . GLY A 1 72 ? 2.137 -1.105 -11.766 1 90.38 72 GLY A N 1
ATOM 548 C CA . GLY A 1 72 ? 1.458 -2.385 -11.891 1 90.38 72 GLY A CA 1
ATOM 549 C C . GLY A 1 72 ? -0.045 -2.25 -12.047 1 90.38 72 GLY A C 1
ATOM 550 O O . GLY A 1 72 ? -0.521 -1.477 -12.883 1 90.38 72 GLY A O 1
ATOM 551 N N . ALA A 1 73 ? -0.765 -3.072 -11.234 1 88.94 73 ALA A N 1
ATOM 552 C CA . ALA A 1 73 ? -2.223 -3.113 -11.32 1 88.94 73 ALA A CA 1
ATOM 553 C C . ALA A 1 73 ? -2.832 -1.763 -10.953 1 88.94 73 ALA A C 1
ATOM 555 O O . ALA A 1 73 ? -3.881 -1.385 -11.477 1 88.94 73 ALA A O 1
ATOM 556 N N . ALA A 1 74 ? -2.107 -1.065 -10.102 1 91.62 74 ALA A N 1
ATOM 557 C CA . ALA A 1 74 ? -2.621 0.234 -9.68 1 91.62 74 ALA A CA 1
ATOM 558 C C . ALA A 1 74 ? -2.643 1.223 -10.836 1 91.62 74 ALA A C 1
ATOM 560 O O . ALA A 1 74 ? -3.461 2.143 -10.867 1 91.62 74 ALA A O 1
ATOM 561 N N . ALA A 1 75 ? -1.782 1.033 -11.75 1 92.56 75 ALA A N 1
ATOM 562 C CA . ALA A 1 75 ? -1.652 1.933 -12.891 1 92.56 75 ALA A CA 1
ATOM 563 C C . ALA A 1 75 ? -2.926 1.94 -13.734 1 92.56 75 ALA A C 1
ATOM 565 O O . ALA A 1 75 ? -3.188 2.896 -14.469 1 92.56 75 ALA A O 1
ATOM 566 N N . ARG A 1 76 ? -3.68 0.979 -13.633 1 91.06 76 ARG A N 1
ATOM 567 C CA . ARG A 1 76 ? -4.863 0.841 -14.477 1 91.06 76 ARG A CA 1
ATOM 568 C C . ARG A 1 76 ? -5.992 1.737 -13.984 1 91.06 76 ARG A C 1
ATOM 570 O O . ARG A 1 76 ? -6.988 1.933 -14.688 1 91.06 76 ARG A O 1
ATOM 577 N N . THR A 1 77 ? -5.812 2.314 -12.797 1 91.94 77 THR A N 1
ATOM 578 C CA . THR A 1 77 ? -6.926 3.023 -12.172 1 91.94 77 THR A CA 1
ATOM 579 C C . THR A 1 77 ? -6.688 4.531 -12.188 1 91.94 77 THR A C 1
ATOM 581 O O . THR A 1 77 ? -7.477 5.297 -11.633 1 91.94 77 THR A O 1
ATOM 584 N N . CYS A 1 78 ? -5.578 4.953 -12.789 1 94.19 78 CYS A N 1
ATOM 585 C CA . CYS A 1 78 ? -5.23 6.371 -12.758 1 94.19 78 CYS A CA 1
ATOM 586 C C . CYS A 1 78 ? -4.539 6.789 -14.055 1 94.19 78 CYS A C 1
ATOM 588 O O . CYS A 1 78 ? -4.016 5.945 -14.781 1 94.19 78 CYS A O 1
ATOM 590 N N . GLN A 1 79 ? -4.617 8.078 -14.328 1 95.75 79 GLN A N 1
ATOM 591 C CA . GLN A 1 79 ? -3.902 8.711 -15.438 1 95.75 79 GLN A CA 1
ATOM 592 C C . GLN A 1 79 ? -3.084 9.898 -14.945 1 95.75 79 GLN A C 1
ATOM 594 O O . GLN A 1 79 ? -3.479 10.586 -14 1 95.75 79 GLN A O 1
ATOM 599 N N . PRO A 1 80 ? -1.902 10.094 -15.664 1 96.88 80 PRO A N 1
ATOM 600 C CA . PRO A 1 80 ? -1.175 11.32 -15.32 1 96.88 80 PRO A CA 1
ATOM 601 C C . PRO A 1 80 ? -2.066 12.562 -15.336 1 96.88 80 PRO A C 1
ATOM 603 O O . PRO A 1 80 ? -2.889 12.727 -16.234 1 96.88 80 PRO A O 1
ATOM 606 N N . GLY A 1 81 ? -1.976 13.352 -14.336 1 97.94 81 GLY A N 1
ATOM 607 C CA . GLY A 1 81 ? -2.793 14.555 -14.219 1 97.94 81 GLY A CA 1
ATOM 608 C C . GLY A 1 81 ? -3.961 14.383 -13.266 1 97.94 81 GLY A C 1
ATOM 609 O O . GLY A 1 81 ? -4.527 15.367 -12.789 1 97.94 81 GLY A O 1
ATOM 610 N N . ASP A 1 82 ? -4.426 13.141 -13.031 1 98.31 82 ASP A N 1
ATOM 611 C CA . ASP A 1 82 ? -5.48 12.898 -12.055 1 98.31 82 ASP A CA 1
ATOM 612 C C . ASP A 1 82 ? -5.07 13.383 -10.664 1 98.31 82 ASP A C 1
ATOM 614 O O . ASP A 1 82 ? -3.898 13.297 -10.289 1 98.31 82 ASP A O 1
ATOM 618 N N . GLU A 1 83 ? -5.992 13.875 -9.938 1 98.44 83 GLU A N 1
ATOM 619 C CA . GLU A 1 83 ? -5.773 14.227 -8.539 1 98.44 83 GLU A CA 1
ATOM 620 C C . GLU A 1 83 ? -6.172 13.086 -7.609 1 98.44 83 GLU A C 1
ATOM 622 O O . GLU A 1 83 ? -7.266 12.531 -7.734 1 98.44 83 GLU A O 1
ATOM 627 N N . LEU A 1 84 ? -5.242 12.836 -6.672 1 98.56 84 LEU A N 1
ATOM 628 C CA . LEU A 1 84 ? -5.484 11.727 -5.754 1 98.56 84 LEU A CA 1
ATOM 629 C C . LEU A 1 84 ? -5.578 12.227 -4.312 1 98.56 84 LEU A C 1
ATOM 631 O O . LEU A 1 84 ? -4.969 13.234 -3.959 1 98.56 84 LEU A O 1
ATOM 635 N N . ILE A 1 85 ? -6.402 11.516 -3.527 1 98.56 85 ILE A N 1
ATOM 636 C CA . ILE A 1 85 ? -6.285 11.508 -2.072 1 98.56 85 ILE A CA 1
ATOM 637 C C . ILE A 1 85 ? -5.602 10.219 -1.62 1 98.56 85 ILE A C 1
ATOM 639 O O . ILE A 1 85 ? -6.043 9.117 -1.964 1 98.56 85 ILE A O 1
ATOM 643 N N . ILE A 1 86 ? -4.488 10.328 -0.985 1 98.75 86 ILE A N 1
ATOM 644 C CA . ILE A 1 86 ? -3.748 9.188 -0.446 1 98.75 86 ILE A CA 1
ATOM 645 C C . ILE A 1 86 ? -3.752 9.25 1.08 1 98.75 86 ILE A C 1
ATOM 647 O O . ILE A 1 86 ? -3.344 10.258 1.668 1 98.75 86 ILE A O 1
ATOM 651 N N . CYS A 1 87 ? -4.184 8.203 1.71 1 98.62 87 CYS A N 1
ATOM 652 C CA . CYS A 1 87 ? -4.371 8.234 3.156 1 98.62 87 CYS A CA 1
ATOM 653 C C . CYS A 1 87 ? -3.795 6.98 3.805 1 98.62 87 CYS A C 1
ATOM 655 O O . CYS A 1 87 ? -4.133 5.863 3.41 1 98.62 87 CYS A O 1
ATOM 657 N N . SER A 1 88 ? -2.873 7.168 4.715 1 98.19 88 SER A N 1
ATOM 658 C CA . SER A 1 88 ? -2.41 6.055 5.539 1 98.19 88 SER A CA 1
ATOM 659 C C . SER A 1 88 ? -3.289 5.879 6.773 1 98.19 88 SER A C 1
ATOM 661 O O . SER A 1 88 ? -4.145 6.719 7.059 1 98.19 88 SER A O 1
ATOM 663 N N . SER A 1 89 ? -3.043 4.734 7.5 1 97.56 89 SER A N 1
ATOM 664 C CA . SER A 1 89 ? -3.809 4.445 8.711 1 97.56 89 SER A CA 1
ATOM 665 C C . SER A 1 89 ? -2.893 4.059 9.867 1 97.56 89 SER A C 1
ATOM 667 O O . SER A 1 89 ? -1.839 3.451 9.648 1 97.56 89 SER A O 1
ATOM 669 N N . VAL A 1 90 ? -3.301 4.441 11.039 1 95.81 90 VAL A N 1
ATOM 670 C CA . VAL A 1 90 ? -2.674 3.973 12.266 1 95.81 90 VAL A CA 1
ATOM 671 C C . VAL A 1 90 ? -3.68 3.166 13.086 1 95.81 90 VAL A C 1
ATOM 673 O O . VAL A 1 90 ? -4.891 3.377 12.977 1 95.81 90 VAL A O 1
ATOM 676 N N . TYR A 1 91 ? -3.164 2.275 13.766 1 95.44 91 TYR A N 1
ATOM 677 C CA . TYR A 1 91 ? -3.984 1.43 14.625 1 95.44 91 TYR A CA 1
ATOM 678 C C . TYR A 1 91 ? -3.676 1.685 16.094 1 95.44 91 TYR A C 1
ATOM 680 O O . TYR A 1 91 ? -2.572 1.397 16.562 1 95.44 91 TYR A O 1
ATOM 688 N N . LEU A 1 92 ? -4.586 2.26 16.766 1 92.69 92 LEU A N 1
ATOM 689 C CA . LEU A 1 92 ? -4.422 2.662 18.156 1 92.69 92 LEU A CA 1
ATOM 690 C C . LEU A 1 92 ? -5.66 2.309 18.969 1 92.69 92 LEU A C 1
ATOM 692 O O . LEU A 1 92 ? -6.715 2.008 18.406 1 92.69 92 LEU A O 1
ATOM 696 N N . ASP A 1 93 ? -5.387 2.346 20.297 1 92.38 93 ASP A N 1
ATOM 697 C CA . ASP A 1 93 ? -6.543 2.277 21.188 1 92.38 93 ASP A CA 1
ATOM 698 C C . ASP A 1 93 ? -7.418 3.518 21.047 1 92.38 93 ASP A C 1
ATOM 700 O O . ASP A 1 93 ? -6.914 4.641 20.984 1 92.38 93 ASP A O 1
ATOM 704 N N . GLY A 1 94 ? -8.656 3.33 21.078 1 88.62 94 GLY A N 1
ATOM 705 C CA . GLY A 1 94 ? -9.594 4.426 20.891 1 88.62 94 GLY A CA 1
ATOM 706 C C . GLY A 1 94 ? -9.422 5.539 21.906 1 88.62 94 GLY A C 1
ATOM 707 O O . GLY A 1 94 ? -9.656 6.707 21.594 1 88.62 94 GLY A O 1
ATOM 708 N N . ALA A 1 95 ? -8.969 5.176 23.078 1 89.12 95 ALA A N 1
ATOM 709 C CA . ALA A 1 95 ? -8.789 6.152 24.141 1 89.12 95 ALA A CA 1
ATOM 710 C C . ALA A 1 95 ? -7.656 7.121 23.812 1 89.12 95 ALA A C 1
ATOM 712 O O . ALA A 1 95 ? -7.562 8.195 24.406 1 89.12 95 ALA A O 1
ATOM 713 N N . GLU A 1 96 ? -6.84 6.812 22.766 1 91 96 GLU A N 1
ATOM 714 C CA . GLU A 1 96 ? -5.652 7.602 22.453 1 91 96 GLU A CA 1
ATOM 715 C C . GLU A 1 96 ? -5.922 8.562 21.297 1 91 96 GLU A C 1
ATOM 717 O O . GLU A 1 96 ? -5.004 9.234 20.812 1 91 96 GLU A O 1
ATOM 722 N N . ILE A 1 97 ? -7.133 8.742 20.938 1 92.5 97 ILE A N 1
ATOM 723 C CA . ILE A 1 97 ? -7.445 9.477 19.719 1 92.5 97 ILE A CA 1
ATOM 724 C C . ILE A 1 97 ? -7.078 10.953 19.891 1 92.5 97 ILE A C 1
ATOM 726 O O . ILE A 1 97 ? -6.719 11.633 18.922 1 92.5 97 ILE A O 1
ATOM 730 N N . THR A 1 98 ? -7.137 11.414 21.141 1 92.88 98 THR A N 1
ATOM 731 C CA . THR A 1 98 ? -6.852 12.82 21.391 1 92.88 98 THR A CA 1
ATOM 732 C C . THR A 1 98 ? -5.355 13.102 21.281 1 92.88 98 THR A C 1
ATOM 734 O O . THR A 1 98 ? -4.938 14.258 21.203 1 92.88 98 THR A O 1
ATOM 737 N N . ASN A 1 99 ? -4.543 12.07 21.234 1 92.5 99 ASN A N 1
ATOM 738 C CA . ASN A 1 99 ? -3.102 12.219 21.062 1 92.5 99 ASN A CA 1
ATOM 739 C C . ASN A 1 99 ? -2.709 12.211 19.578 1 92.5 99 ASN A C 1
ATOM 741 O O . ASN A 1 99 ? -1.553 12.461 19.234 1 92.5 99 ASN A O 1
ATOM 745 N N . LEU A 1 100 ? -3.691 11.914 18.781 1 93.31 100 LEU A N 1
ATOM 746 C CA . LEU A 1 100 ? -3.414 11.797 17.359 1 93.31 100 LEU A CA 1
ATOM 747 C C . LEU A 1 100 ? -3.498 13.156 16.672 1 93.31 100 LEU A C 1
ATOM 749 O O . LEU A 1 100 ? -4.41 13.938 16.938 1 93.31 100 LEU A O 1
ATOM 753 N N . SER A 1 101 ? -2.539 13.477 15.844 1 94.75 101 SER A N 1
ATOM 754 C CA . SER A 1 101 ? -2.514 14.703 15.047 1 94.75 101 SER A CA 1
ATOM 755 C C . SER A 1 101 ? -2.066 14.422 13.617 1 94.75 101 SER A C 1
ATOM 757 O O . SER A 1 101 ? -0.974 14.82 13.211 1 94.75 101 SER A O 1
ATOM 759 N N . PRO A 1 102 ? -2.945 13.766 12.859 1 96.44 102 PRO A N 1
ATOM 760 C CA . PRO A 1 102 ? -2.566 13.43 11.484 1 96.44 102 PRO A CA 1
ATOM 761 C C . PRO A 1 102 ? -2.285 14.664 10.633 1 96.44 102 PRO A C 1
ATOM 763 O O . PRO A 1 102 ? -3.031 15.648 10.695 1 96.44 102 PRO A O 1
ATOM 766 N N . ALA A 1 103 ? -1.207 14.578 9.859 1 97.31 103 ALA A N 1
ATOM 767 C CA . ALA A 1 103 ? -0.879 15.648 8.922 1 97.31 103 ALA A CA 1
ATOM 768 C C . ALA A 1 103 ? -1.692 15.516 7.633 1 97.31 103 ALA A C 1
ATOM 770 O O . ALA A 1 103 ? -1.904 14.406 7.141 1 97.31 103 ALA A O 1
ATOM 771 N N . VAL A 1 104 ? -2.137 16.625 7.117 1 97.12 104 VAL A N 1
ATOM 772 C CA . VAL A 1 104 ? -2.812 16.719 5.828 1 97.12 104 VAL A CA 1
ATOM 773 C C . VAL A 1 104 ? -2.088 17.734 4.941 1 97.12 104 VAL A C 1
ATOM 775 O O . VAL A 1 104 ? -2.021 18.922 5.273 1 97.12 104 VAL A O 1
ATOM 778 N N . LEU A 1 105 ? -1.613 17.234 3.836 1 98.12 105 LEU A N 1
ATOM 779 C CA . LEU A 1 105 ? -0.928 18.109 2.893 1 98.12 105 LEU A CA 1
ATOM 780 C C . LEU A 1 105 ? -1.795 18.375 1.666 1 98.12 105 LEU A C 1
ATOM 782 O O . LEU A 1 105 ? -2.451 17.469 1.157 1 98.12 105 LEU A O 1
ATOM 786 N N . THR A 1 106 ? -1.792 19.609 1.215 1 97.44 106 THR A N 1
ATOM 787 C CA . THR A 1 106 ? -2.396 19.922 -0.073 1 97.44 106 THR A CA 1
ATOM 788 C C . THR A 1 106 ? -1.334 20.359 -1.074 1 97.44 106 THR A C 1
ATOM 790 O O . THR A 1 106 ? -0.214 20.703 -0.688 1 97.44 106 THR A O 1
ATOM 793 N N . PHE A 1 107 ? -1.75 20.375 -2.393 1 98.12 107 PHE A N 1
ATOM 794 C CA . PHE A 1 107 ? -0.732 20.516 -3.428 1 98.12 107 PHE A CA 1
ATOM 795 C C . PHE A 1 107 ? -1.206 21.453 -4.527 1 98.12 107 PHE A C 1
ATOM 797 O O . PHE A 1 107 ? -2.408 21.578 -4.773 1 98.12 107 PHE A O 1
ATOM 804 N N . ASP A 1 108 ? -0.237 22.109 -5.184 1 97.81 108 ASP A N 1
ATOM 805 C CA . ASP A 1 108 ? -0.555 22.797 -6.434 1 97.81 108 ASP A CA 1
ATOM 806 C C . ASP A 1 108 ? -0.397 21.859 -7.629 1 97.81 108 ASP A C 1
ATOM 808 O O . ASP A 1 108 ? -0.212 20.656 -7.461 1 97.81 108 ASP A O 1
ATOM 812 N N . ALA A 1 109 ? -0.491 22.375 -8.773 1 97 109 ALA A N 1
ATOM 813 C CA . ALA A 1 109 ? -0.537 21.578 -9.992 1 97 109 ALA A CA 1
ATOM 814 C C . ALA A 1 109 ? 0.8 20.891 -10.242 1 97 109 ALA A C 1
ATOM 816 O O . ALA A 1 109 ? 0.875 19.938 -11.016 1 97 109 ALA A O 1
ATOM 817 N N . ASN A 1 110 ? 1.885 21.422 -9.664 1 97.81 110 ASN A N 1
ATOM 818 C CA . ASN A 1 110 ? 3.211 20.828 -9.844 1 97.81 110 ASN A CA 1
ATOM 819 C C . ASN A 1 110 ? 3.617 20 -8.633 1 97.81 110 ASN A C 1
ATOM 821 O O . ASN A 1 110 ? 4.801 19.703 -8.445 1 97.81 110 ASN A O 1
ATOM 825 N N . ASN A 1 111 ? 2.693 19.656 -7.715 1 98.62 111 ASN A N 1
ATOM 826 C CA . ASN A 1 111 ? 2.861 18.844 -6.523 1 98.62 111 ASN A CA 1
ATOM 827 C C . ASN A 1 111 ? 3.803 19.5 -5.516 1 98.62 111 ASN A C 1
ATOM 829 O O . ASN A 1 111 ? 4.523 18.812 -4.793 1 98.62 111 ASN A O 1
ATOM 833 N N . ASN A 1 112 ? 3.893 20.844 -5.574 1 98.44 112 ASN A N 1
ATOM 834 C CA . ASN A 1 112 ? 4.418 21.562 -4.422 1 98.44 112 ASN A CA 1
ATOM 835 C C . ASN A 1 112 ? 3.412 21.594 -3.275 1 98.44 112 ASN A C 1
ATOM 837 O O . ASN A 1 112 ? 2.215 21.781 -3.498 1 98.44 112 ASN A O 1
ATOM 841 N N . ILE A 1 113 ? 3.953 21.438 -2.125 1 97.25 113 ILE A N 1
ATOM 842 C CA . ILE A 1 113 ? 3.064 21.547 -0.973 1 97.25 113 ILE A CA 1
ATOM 843 C C . ILE A 1 113 ? 2.607 22.984 -0.807 1 97.25 113 ILE A C 1
ATOM 845 O O . ILE A 1 113 ? 3.434 23.906 -0.738 1 97.25 113 ILE A O 1
ATOM 849 N N . VAL A 1 114 ? 1.296 23.203 -0.693 1 96.62 114 VAL A N 1
ATOM 850 C CA . VAL A 1 114 ? 0.739 24.547 -0.564 1 96.62 114 VAL A CA 1
ATOM 851 C C . VAL A 1 114 ? 0.243 24.766 0.863 1 96.62 114 VAL A C 1
ATOM 853 O O . VAL A 1 114 ? 0.346 25.875 1.399 1 96.62 114 VAL A O 1
ATOM 856 N N . GLU A 1 115 ? -0.336 23.75 1.431 1 94.5 115 GLU A N 1
ATOM 857 C CA . GLU A 1 115 ? -0.79 23.812 2.816 1 94.5 115 GLU A CA 1
ATOM 858 C C . GLU A 1 115 ? -0.345 22.594 3.604 1 94.5 115 GLU A C 1
ATOM 860 O O . GLU A 1 115 ? -0.346 21.469 3.076 1 94.5 115 GLU A O 1
ATOM 865 N N . ARG A 1 116 ? 0.042 22.844 4.812 1 96.25 116 ARG A N 1
ATOM 866 C CA . ARG A 1 116 ? 0.274 21.828 5.832 1 96.25 116 ARG A CA 1
ATOM 867 C C . ARG A 1 116 ? -0.718 21.969 6.98 1 96.25 116 ARG A C 1
ATOM 869 O O . ARG A 1 116 ? -0.653 22.922 7.754 1 96.25 116 ARG A O 1
ATOM 876 N N . LEU A 1 117 ? -1.563 21.047 7.016 1 94.88 117 LEU A N 1
ATOM 877 C CA . LEU A 1 117 ? -2.619 21.047 8.023 1 94.88 117 LEU A CA 1
ATOM 878 C C . LEU A 1 117 ? -2.5 19.844 8.945 1 94.88 117 LEU A C 1
ATOM 880 O O . LEU A 1 117 ? -1.737 18.922 8.664 1 94.88 117 LEU A O 1
ATOM 884 N N . HIS A 1 118 ? -3.186 19.875 10.047 1 96.25 118 HIS A N 1
ATOM 885 C CA . HIS A 1 118 ? -3.334 18.734 10.938 1 96.25 118 HIS A CA 1
ATOM 886 C C . HIS A 1 118 ? -4.773 18.594 11.414 1 96.25 118 HIS A C 1
ATOM 888 O O . HIS A 1 118 ? -5.453 19.594 11.656 1 96.25 118 HIS A O 1
ATOM 894 N N . TYR A 1 119 ? -5.207 17.375 11.508 1 94.44 119 TYR A N 1
ATOM 895 C CA . TYR A 1 119 ? -6.469 17.109 12.188 1 94.44 119 TYR A CA 1
ATOM 896 C C . TYR A 1 119 ? -6.273 17.078 13.703 1 94.44 119 TYR A C 1
ATOM 898 O O . TYR A 1 119 ? -5.23 16.641 14.188 1 94.44 119 TYR A O 1
ATOM 906 N N . SER A 1 120 ? -7.273 17.594 14.367 1 93.75 120 SER A N 1
ATOM 907 C CA . SER A 1 120 ? -7.227 17.594 15.828 1 93.75 120 SER A CA 1
ATOM 908 C C . SER A 1 120 ? -8.539 17.094 16.422 1 93.75 120 SER A C 1
ATOM 910 O O . SER A 1 120 ? -9.617 17.422 15.93 1 93.75 120 SER A O 1
ATOM 912 N N . VAL A 1 121 ? -8.406 16.188 17.359 1 93.25 121 VAL A N 1
ATOM 913 C CA . VAL A 1 121 ? -9.531 15.719 18.156 1 93.25 121 VAL A CA 1
ATOM 914 C C . VAL A 1 121 ? -9.297 16.062 19.625 1 93.25 121 VAL A C 1
ATOM 916 O O . VAL A 1 121 ? -8.25 15.727 20.203 1 93.25 121 VAL A O 1
ATOM 919 N N . THR A 1 122 ? -10.172 16.75 20.188 1 92.62 122 THR A N 1
ATOM 920 C CA . THR A 1 122 ? -10.117 17.125 21.594 1 92.62 122 THR A CA 1
ATOM 921 C C . THR A 1 122 ? -11.422 16.781 22.297 1 92.62 122 THR A C 1
ATOM 923 O O . THR A 1 122 ? -12.359 16.281 21.672 1 92.62 122 THR A O 1
ATOM 926 N N . ARG A 1 123 ? -11.406 16.922 23.578 1 93.38 123 ARG A N 1
ATOM 927 C CA . ARG A 1 123 ? -12.617 16.797 24.375 1 93.38 123 ARG A CA 1
ATOM 928 C C . ARG A 1 123 ? -12.984 18.125 25.047 1 93.38 123 ARG A C 1
ATOM 930 O O . ARG A 1 123 ? -12.109 18.828 25.547 1 93.38 123 ARG A O 1
ATOM 937 N N . ASP A 1 124 ? -14.273 18.375 24.953 1 92.19 124 ASP A N 1
ATOM 938 C CA . ASP A 1 124 ? -14.68 19.594 25.641 1 92.19 124 ASP A CA 1
ATOM 939 C C . ASP A 1 124 ? -14.898 19.344 27.141 1 92.19 124 ASP A C 1
ATOM 941 O O . ASP A 1 124 ? -14.594 18.25 27.641 1 92.19 124 ASP A O 1
ATOM 945 N N . GLY A 1 125 ? -15.305 20.438 27.859 1 92.12 125 GLY A N 1
ATOM 946 C CA . GLY A 1 125 ? -15.461 20.359 29.297 1 92.12 125 GLY A CA 1
ATOM 947 C C . GLY A 1 125 ? -16.422 19.281 29.734 1 92.12 125 GLY A C 1
ATOM 948 O O . GLY A 1 125 ? -16.297 18.75 30.844 1 92.12 125 GLY A O 1
ATOM 949 N N . ALA A 1 126 ? -17.359 18.844 28.891 1 94.81 126 ALA A N 1
ATOM 950 C CA . ALA A 1 126 ? -18.359 17.828 29.203 1 94.81 126 ALA A CA 1
ATOM 951 C C . ALA A 1 126 ? -17.891 16.453 28.75 1 94.81 126 ALA A C 1
ATOM 953 O O . ALA A 1 126 ? -18.609 15.461 28.922 1 94.81 126 ALA A O 1
ATOM 954 N N . GLY A 1 127 ? -16.75 16.375 28.156 1 92.38 127 GLY A N 1
ATOM 955 C CA . GLY A 1 127 ? -16.188 15.102 27.734 1 92.38 127 GLY A CA 1
ATOM 956 C C . GLY A 1 127 ? -16.578 14.719 26.312 1 92.38 127 GLY A C 1
ATOM 957 O O . GLY A 1 127 ? -16.25 13.625 25.859 1 92.38 127 GLY A O 1
ATOM 958 N N . HIS A 1 128 ? -17.281 15.578 25.609 1 92.69 128 HIS A N 1
ATOM 959 C CA . HIS A 1 128 ? -17.672 15.305 24.219 1 92.69 128 HIS A CA 1
ATOM 960 C C . HIS A 1 128 ? -16.531 15.594 23.266 1 92.69 128 HIS A C 1
ATOM 962 O O . HIS A 1 128 ? -15.812 16.578 23.422 1 92.69 128 HIS A O 1
ATOM 968 N N . TYR A 1 129 ? -16.422 14.773 22.25 1 92.62 129 TYR A N 1
ATOM 969 C CA . TYR A 1 129 ? -15.352 14.961 21.266 1 92.62 129 TYR A CA 1
ATOM 970 C C . TYR A 1 129 ? -15.602 16.203 20.422 1 92.62 129 TYR A C 1
ATOM 972 O O . TYR A 1 129 ? -16.75 16.516 20.094 1 92.62 129 TYR A O 1
ATOM 980 N N . GLN A 1 130 ? -14.453 16.922 20.078 1 91.19 130 GLN A N 1
ATOM 981 C CA . GLN A 1 130 ? -14.406 18.016 19.125 1 91.19 130 GLN A CA 1
ATOM 982 C C . GLN A 1 130 ? -13.367 17.75 18.031 1 91.19 130 GLN A C 1
ATOM 984 O O . GLN A 1 130 ? -12.305 17.172 18.312 1 91.19 130 GLN A O 1
ATOM 989 N N . PHE A 1 131 ? -13.812 18.141 16.906 1 92.94 131 PHE A N 1
ATOM 990 C CA . PHE A 1 131 ? -12.93 17.969 15.758 1 92.94 131 PHE A CA 1
ATOM 991 C C . PHE A 1 131 ? -12.531 19.328 15.172 1 92.94 131 PHE A C 1
ATOM 993 O O . PHE A 1 131 ? -13.352 20.234 15.078 1 92.94 131 PHE A O 1
ATOM 1000 N N . GLY A 1 132 ? -11.227 19.453 14.727 1 91.06 132 GLY A N 1
ATOM 1001 C CA . GLY A 1 132 ? -10.734 20.656 14.07 1 91.06 132 GLY A CA 1
ATOM 1002 C C . GLY A 1 132 ? -9.633 20.391 13.062 1 91.06 132 GLY A C 1
ATOM 1003 O O . GLY A 1 132 ? -9.016 19.328 13.094 1 91.06 132 GLY A O 1
ATOM 1004 N N . ILE A 1 133 ? -9.57 21.25 12.148 1 92.5 133 ILE A N 1
ATOM 1005 C CA . ILE A 1 133 ? -8.438 21.297 11.227 1 92.5 133 ILE A CA 1
ATOM 1006 C C . ILE A 1 133 ? -7.535 22.469 11.578 1 92.5 133 ILE A C 1
ATOM 1008 O O . ILE A 1 133 ? -7.992 23.625 11.641 1 92.5 133 ILE A O 1
ATOM 1012 N N . VAL A 1 134 ? -6.328 22.203 11.82 1 91 134 VAL A N 1
ATOM 1013 C CA . VAL A 1 134 ? -5.402 23.219 12.328 1 91 134 VAL A CA 1
ATOM 1014 C C . VAL A 1 134 ? -4.332 23.516 11.273 1 91 134 VAL A C 1
ATOM 1016 O O . VAL A 1 134 ? -3.693 22.594 10.758 1 91 134 VAL A O 1
ATOM 1019 N N . ALA A 1 135 ? -4.172 24.781 10.953 1 89.69 135 ALA A N 1
ATOM 1020 C CA . ALA A 1 135 ? -3.113 25.203 10.039 1 89.69 135 ALA A CA 1
ATOM 1021 C C . ALA A 1 135 ? -1.775 25.312 10.766 1 89.69 135 ALA A C 1
ATOM 1023 O O . ALA A 1 135 ? -1.727 25.281 12 1 89.69 135 ALA A O 1
ATOM 1024 N N . GLU A 1 136 ? -0.712 25.266 9.922 1 83.94 136 GLU A N 1
ATOM 1025 C CA . GLU A 1 136 ? 0.637 25.344 10.477 1 83.94 136 GLU A CA 1
ATOM 1026 C C . GLU A 1 136 ? 0.79 26.562 11.383 1 83.94 136 GLU A C 1
ATOM 1028 O O . GLU A 1 136 ? 1.54 26.516 12.367 1 83.94 136 GLU A O 1
ATOM 1033 N N . ASP A 1 137 ? 0.066 27.625 11.062 1 82.19 137 ASP A N 1
ATOM 1034 C CA . ASP A 1 137 ? 0.161 28.828 11.867 1 82.19 137 ASP A CA 1
ATOM 1035 C C . ASP A 1 137 ? -0.74 28.75 13.094 1 82.19 137 ASP A C 1
ATOM 1037 O O . ASP A 1 137 ? -0.786 29.672 13.906 1 82.19 137 ASP A O 1
ATOM 1041 N N . GLY A 1 138 ? -1.443 27.672 13.281 1 80.44 138 GLY A N 1
ATOM 1042 C CA . GLY A 1 138 ? -2.242 27.422 14.469 1 80.44 138 GLY A CA 1
ATOM 1043 C C . GLY A 1 138 ? -3.711 27.75 14.281 1 80.44 138 GLY A C 1
ATOM 1044 O O . GLY A 1 138 ? -4.527 27.484 15.164 1 80.44 138 GLY A O 1
ATOM 1045 N N . GLU A 1 139 ? -3.99 28.344 13.133 1 81.62 139 GLU A N 1
ATOM 1046 C CA . GLU A 1 139 ? -5.387 28.688 12.883 1 81.62 139 GLU A CA 1
ATOM 1047 C C . GLU A 1 139 ? -6.246 27.422 12.742 1 81.62 139 GLU A C 1
ATOM 1049 O O . GLU A 1 139 ? -5.859 26.484 12.047 1 81.62 139 GLU A O 1
ATOM 1054 N N . ILE A 1 140 ? -7.285 27.391 13.531 1 76.12 140 ILE A N 1
ATOM 1055 C CA . ILE A 1 140 ? -8.203 26.266 13.445 1 76.12 140 ILE A CA 1
ATOM 1056 C C . ILE A 1 140 ? -9.242 26.531 12.359 1 76.12 140 ILE A C 1
ATOM 1058 O O . ILE A 1 140 ? -9.945 27.531 12.391 1 76.12 140 ILE A O 1
ATOM 1062 N N . LEU A 1 141 ? -9.188 25.625 11.414 1 76.19 141 LEU A N 1
ATOM 1063 C CA . LEU A 1 141 ? -10.148 25.703 10.32 1 76.19 141 LEU A CA 1
ATOM 1064 C C . LEU A 1 141 ? -11.32 24.75 10.555 1 76.19 141 LEU A C 1
ATOM 1066 O O . LEU A 1 141 ? -11.141 23.672 11.125 1 76.19 141 LEU A O 1
ATOM 1070 N N . GLN A 1 142 ? -12.516 25.234 10.523 1 67.56 142 GLN A N 1
ATOM 1071 C CA . GLN A 1 142 ? -13.656 24.328 10.68 1 67.56 142 GLN A CA 1
ATOM 1072 C C . GLN A 1 142 ? -13.938 23.578 9.383 1 67.56 142 GLN A C 1
ATOM 1074 O O . GLN A 1 142 ? -13.727 24.109 8.289 1 67.56 142 GLN A O 1
ATOM 1079 N N . PRO A 1 143 ? -14.188 22.234 9.547 1 65.88 143 PRO A N 1
ATOM 1080 C CA . PRO A 1 143 ? -14.578 21.5 8.344 1 65.88 143 PRO A CA 1
ATOM 1081 C C . PRO A 1 143 ? -15.758 22.156 7.617 1 65.88 143 PRO A C 1
ATOM 1083 O O . PRO A 1 143 ? -16.609 22.766 8.258 1 65.88 143 PRO A O 1
ATOM 1086 N N . PRO A 1 144 ? -15.531 22.281 6.242 1 53.84 144 PRO A N 1
ATOM 1087 C CA . PRO A 1 144 ? -16.656 22.906 5.539 1 53.84 144 PRO A CA 1
ATOM 1088 C C . PRO A 1 144 ? -17.984 22.203 5.805 1 53.84 144 PRO A C 1
ATOM 1090 O O . PRO A 1 144 ? -18.062 20.969 5.762 1 53.84 144 PRO A O 1
ATOM 1093 N N . LEU A 1 145 ? -18.734 22.641 6.738 1 49.28 145 LEU A N 1
ATOM 1094 C CA . LEU A 1 145 ? -20.047 22.031 6.91 1 49.28 145 LEU A CA 1
ATOM 1095 C C . LEU A 1 145 ? -20.828 22.031 5.602 1 49.28 145 LEU A C 1
ATOM 1097 O O . LEU A 1 145 ? -21.484 21.031 5.262 1 49.28 145 LEU A O 1
ATOM 1101 N N . LYS A 1 146 ? -21.438 23.203 5.266 1 46.12 146 LYS A N 1
ATOM 1102 C CA . LYS A 1 146 ? -22.406 23.281 4.176 1 46.12 146 LYS A CA 1
ATOM 1103 C C . LYS A 1 146 ? -21.703 23.438 2.828 1 46.12 146 LYS A C 1
ATOM 1105 O O . LYS A 1 146 ? -20.641 24.047 2.74 1 46.12 146 LYS A O 1
ATOM 1110 N N . SER A 1 147 ? -21.922 22.531 1.755 1 43.81 147 SER A N 1
ATOM 1111 C CA . SER A 1 147 ? -21.438 22.625 0.377 1 43.81 147 SER A CA 1
ATOM 1112 C C . SER A 1 147 ? -21.109 24.062 -0 1 43.81 147 SER A C 1
ATOM 1114 O O . SER A 1 147 ? -20.188 24.312 -0.789 1 43.81 147 SER A O 1
ATOM 1116 N N . GLY A 1 148 ? -21.875 25.016 0.189 1 41.31 148 GLY A N 1
ATOM 1117 C CA . GLY A 1 148 ? -21.797 26.359 -0.357 1 41.31 148 GLY A CA 1
ATOM 1118 C C . GLY A 1 148 ? -20.812 27.25 0.381 1 41.31 148 GLY A C 1
ATOM 1119 O O . GLY A 1 148 ? -20.609 28.406 0.013 1 41.31 148 GLY A O 1
ATOM 1120 N N . MET A 1 149 ? -20.516 27.156 1.681 1 37.62 149 MET A N 1
ATOM 1121 C CA . MET A 1 149 ? -19.875 28.25 2.387 1 37.62 149 MET A CA 1
ATOM 1122 C C . MET A 1 149 ? -18.344 28.141 2.303 1 37.62 149 MET A C 1
ATOM 1124 O O . MET A 1 149 ? -17.766 27.156 2.76 1 37.62 149 MET A O 1
ATOM 1128 N N . ARG A 1 150 ? -17.766 28.656 1.269 1 40.88 150 ARG A N 1
ATOM 1129 C CA . ARG A 1 150 ? -16.328 28.891 1.156 1 40.88 150 ARG A CA 1
ATOM 1130 C C . ARG A 1 150 ? -15.758 29.453 2.457 1 40.88 150 ARG A C 1
ATOM 1132 O O . ARG A 1 150 ? -16.281 30.406 3.01 1 40.88 150 ARG A O 1
ATOM 1139 N N . GLN A 1 151 ? -15.078 28.75 3.217 1 45.06 151 GLN A N 1
ATOM 1140 C CA . GLN A 1 151 ? -14.438 29.25 4.434 1 45.06 151 GLN A CA 1
ATOM 1141 C C . GLN A 1 151 ? -13.648 30.531 4.16 1 45.06 151 GLN A C 1
ATOM 1143 O O . GLN A 1 151 ? -12.727 30.531 3.348 1 45.06 151 GLN A O 1
ATOM 1148 N N . LYS A 1 152 ? -14.242 31.734 4.293 1 40.75 152 LYS A N 1
ATOM 1149 C CA . LYS A 1 152 ? -13.602 33.031 4.227 1 40.75 152 LYS A CA 1
ATOM 1150 C C . LYS A 1 152 ? -12.445 33.125 5.215 1 40.75 152 LYS A C 1
ATOM 1152 O O . LYS A 1 152 ? -12.578 32.75 6.383 1 40.75 152 LYS A O 1
ATOM 1157 N N . ARG A 1 153 ? -11.188 33.062 4.754 1 43.53 153 ARG A N 1
ATOM 1158 C CA . ARG A 1 153 ? -10.062 33.5 5.566 1 43.53 153 ARG A CA 1
ATOM 1159 C C . ARG A 1 153 ? -10.398 34.781 6.312 1 43.53 153 ARG A C 1
ATOM 1161 O O . ARG A 1 153 ? -10.992 35.688 5.742 1 43.53 153 ARG A O 1
ATOM 1168 N N . ALA A 1 154 ? -10.609 34.719 7.609 1 37.34 154 ALA A N 1
ATOM 1169 C CA . ALA A 1 154 ? -10.766 35.969 8.359 1 37.34 154 ALA A CA 1
ATOM 1170 C C . ALA A 1 154 ? -9.656 36.969 8.008 1 37.34 154 ALA A C 1
ATOM 1172 O O . ALA A 1 154 ? -8.477 36.625 8.109 1 37.34 154 ALA A O 1
ATOM 1173 N N . SER A 1 155 ? -9.883 38 7.203 1 34.06 155 SER A N 1
ATOM 1174 C CA . SER A 1 155 ? -9.016 39.156 7.133 1 34.06 155 SER A CA 1
ATOM 1175 C C . SER A 1 155 ? -8.797 39.781 8.508 1 34.06 155 SER A C 1
ATOM 1177 O O . SER A 1 155 ? -9.719 39.844 9.328 1 34.06 155 SER A O 1
ATOM 1179 N N . MET B 1 1 ? 0.385 1.226 15.75 1 93.94 1 MET B N 1
ATOM 1180 C CA . MET B 1 1 ? 0.717 0.213 14.75 1 93.94 1 MET B CA 1
ATOM 1181 C C . MET B 1 1 ? 0.37 0.698 13.344 1 93.94 1 MET B C 1
ATOM 1183 O O . MET B 1 1 ? -0.564 1.481 13.172 1 93.94 1 MET B O 1
ATOM 1187 N N . ARG B 1 2 ? 1.255 0.25 12.414 1 95.44 2 ARG B N 1
ATOM 1188 C CA . ARG B 1 2 ? 1.085 0.525 10.992 1 95.44 2 ARG B CA 1
ATOM 1189 C C . ARG B 1 2 ? 0.91 -0.767 10.203 1 95.44 2 ARG B C 1
ATOM 1191 O O . ARG B 1 2 ? 1.489 -1.797 10.547 1 95.44 2 ARG B O 1
ATOM 1198 N N . LYS B 1 3 ? 0.044 -0.676 9.227 1 96.88 3 LYS B N 1
ATOM 1199 C CA . LYS B 1 3 ? -0.086 -1.79 8.297 1 96.88 3 LYS B CA 1
ATOM 1200 C C . LYS B 1 3 ? 0.97 -1.712 7.195 1 96.88 3 LYS B C 1
ATOM 1202 O O . LYS B 1 3 ? 0.95 -0.796 6.371 1 96.88 3 LYS B O 1
ATOM 1207 N N . LEU B 1 4 ? 1.917 -2.732 7.18 1 97.5 4 LEU B N 1
ATOM 1208 C CA . LEU B 1 4 ? 3.072 -2.75 6.289 1 97.5 4 LEU B CA 1
ATOM 1209 C C . LEU B 1 4 ? 3.1 -4.031 5.457 1 97.5 4 LEU B C 1
ATOM 1211 O O . LEU B 1 4 ? 2.459 -5.02 5.816 1 97.5 4 LEU B O 1
ATOM 1215 N N . VAL B 1 5 ? 3.875 -3.947 4.398 1 97.31 5 VAL B N 1
ATOM 1216 C CA . VAL B 1 5 ? 4.023 -5.121 3.543 1 97.31 5 VAL B CA 1
ATOM 1217 C C . VAL B 1 5 ? 4.641 -6.266 4.34 1 97.31 5 VAL B C 1
ATOM 1219 O O . VAL B 1 5 ? 5.637 -6.074 5.043 1 97.31 5 VAL B O 1
ATOM 1222 N N . GLY B 1 6 ? 4.062 -7.492 4.289 1 96.62 6 GLY B N 1
ATOM 1223 C CA . GLY B 1 6 ? 4.629 -8.688 4.887 1 96.62 6 GLY B CA 1
ATOM 1224 C C . GLY B 1 6 ? 5.406 -9.539 3.895 1 96.62 6 GLY B C 1
ATOM 1225 O O . GLY B 1 6 ? 6.602 -9.773 4.07 1 96.62 6 GLY B O 1
ATOM 1226 N N . GLY B 1 7 ? 4.809 -10.055 2.928 1 96.88 7 GLY B N 1
ATOM 1227 C CA . GLY B 1 7 ? 5.34 -10.82 1.812 1 96.88 7 GLY B CA 1
ATOM 1228 C C . GLY B 1 7 ? 4.535 -10.656 0.536 1 96.88 7 GLY B C 1
ATOM 1229 O O . GLY B 1 7 ? 3.373 -10.25 0.578 1 96.88 7 GLY B O 1
ATOM 1230 N N . LYS B 1 8 ? 5.188 -11 -0.537 1 97.06 8 LYS B N 1
ATOM 1231 C CA . LYS B 1 8 ? 4.539 -10.664 -1.802 1 97.06 8 LYS B CA 1
ATOM 1232 C C . LYS B 1 8 ? 4.871 -11.688 -2.881 1 97.06 8 LYS B C 1
ATOM 1234 O O . LYS B 1 8 ? 6.031 -12.086 -3.031 1 97.06 8 LYS B O 1
ATOM 1239 N N . LEU B 1 9 ? 3.887 -12.211 -3.566 1 98.06 9 LEU B N 1
ATOM 1240 C CA . LEU B 1 9 ? 4.02 -12.945 -4.82 1 98.06 9 LEU B CA 1
ATOM 1241 C C . LEU B 1 9 ? 3.711 -12.047 -6.012 1 98.06 9 LEU B C 1
ATOM 1243 O O . LEU B 1 9 ? 2.564 -11.641 -6.203 1 98.06 9 LEU B O 1
ATOM 1247 N N . HIS B 1 10 ? 4.695 -11.758 -6.738 1 96.56 10 HIS B N 1
ATOM 1248 C CA . HIS B 1 10 ? 4.539 -10.82 -7.844 1 96.56 10 HIS B CA 1
ATOM 1249 C C . HIS B 1 10 ? 4.531 -11.547 -9.188 1 96.56 10 HIS B C 1
ATOM 1251 O O . HIS B 1 10 ? 5.559 -12.07 -9.625 1 96.56 10 HIS B O 1
ATOM 1257 N N . GLY B 1 11 ? 3.395 -11.555 -9.812 1 96.19 11 GLY B N 1
ATOM 1258 C CA . GLY B 1 11 ? 3.299 -12.109 -11.156 1 96.19 11 GLY B CA 1
ATOM 1259 C C . GLY B 1 11 ? 3.021 -13.602 -11.164 1 96.19 11 GLY B C 1
ATOM 1260 O O . GLY B 1 11 ? 3.387 -14.297 -12.117 1 96.19 11 GLY B O 1
ATOM 1261 N N . ILE B 1 12 ? 2.494 -14.094 -10.117 1 98.06 12 ILE B N 1
ATOM 1262 C CA . ILE B 1 12 ? 2.096 -15.5 -10.133 1 98.06 12 ILE B CA 1
ATOM 1263 C C . ILE B 1 12 ? 0.866 -15.68 -11.016 1 98.06 12 ILE B C 1
ATOM 1265 O O . ILE B 1 12 ? -0.035 -14.836 -11.016 1 98.06 12 ILE B O 1
ATOM 1269 N N . ARG B 1 13 ? 0.829 -16.781 -11.695 1 98.44 13 ARG B N 1
ATOM 1270 C CA . ARG B 1 13 ? -0.255 -16.984 -12.656 1 98.44 13 ARG B CA 1
ATOM 1271 C C . ARG B 1 13 ? -1.364 -17.844 -12.047 1 98.44 13 ARG B C 1
ATOM 1273 O O . ARG B 1 13 ? -1.092 -18.844 -11.383 1 98.44 13 ARG B O 1
ATOM 1280 N N . VAL B 1 14 ? -2.596 -17.453 -12.266 1 98.5 14 VAL B N 1
ATOM 1281 C CA . VAL B 1 14 ? -3.764 -18.219 -11.859 1 98.5 14 VAL B CA 1
ATOM 1282 C C . VAL B 1 14 ? -3.781 -19.562 -12.594 1 98.5 14 VAL B C 1
ATOM 1284 O O . VAL B 1 14 ? -3.73 -19.609 -13.828 1 98.5 14 VAL B O 1
ATOM 1287 N N . THR B 1 15 ? -3.855 -20.594 -11.867 1 98.5 15 THR B N 1
ATOM 1288 C CA . THR B 1 15 ? -3.885 -21.922 -12.484 1 98.5 15 THR B CA 1
ATOM 1289 C C . THR B 1 15 ? -5.32 -22.422 -12.641 1 98.5 15 THR B C 1
ATOM 1291 O O . THR B 1 15 ? -5.621 -23.188 -13.547 1 98.5 15 THR B O 1
ATOM 1294 N N . GLU B 1 16 ? -6.164 -21.969 -11.734 1 96.56 16 GLU B N 1
ATOM 1295 C CA . GLU B 1 16 ? -7.566 -22.375 -11.773 1 96.56 16 GLU B CA 1
ATOM 1296 C C . GLU B 1 16 ? -8.453 -21.359 -11.055 1 96.56 16 GLU B C 1
ATOM 1298 O O . GLU B 1 16 ? -7.988 -20.656 -10.156 1 96.56 16 GLU B O 1
ATOM 1303 N N . SER B 1 17 ? -9.648 -21.203 -11.438 1 94.62 17 SER B N 1
ATOM 1304 C CA . SER B 1 17 ? -10.711 -20.453 -10.773 1 94.62 17 SER B CA 1
ATOM 1305 C C . SER B 1 17 ? -11.938 -21.328 -10.531 1 94.62 17 SER B C 1
ATOM 1307 O O . SER B 1 17 ? -12.602 -21.75 -11.484 1 94.62 17 SER B O 1
ATOM 1309 N N . ASN B 1 18 ? -12.227 -21.578 -9.305 1 93.5 18 ASN B N 1
ATOM 1310 C CA . ASN B 1 18 ? -13.312 -22.484 -8.922 1 93.5 18 ASN B CA 1
ATOM 1311 C C . ASN B 1 18 ? -14.438 -21.734 -8.219 1 93.5 18 ASN B C 1
ATOM 1313 O O . ASN B 1 18 ? -14.336 -21.422 -7.027 1 93.5 18 ASN B O 1
ATOM 1317 N N . LEU B 1 19 ? -15.555 -21.5 -8.805 1 88.75 19 LEU B N 1
ATOM 1318 C CA . LEU B 1 19 ? -16.672 -20.719 -8.281 1 88.75 19 LEU B CA 1
ATOM 1319 C C . LEU B 1 19 ? -17.406 -21.5 -7.199 1 88.75 19 LEU B C 1
ATOM 1321 O O . LEU B 1 19 ? -18.031 -20.922 -6.312 1 88.75 19 LEU B O 1
ATOM 1325 N N . GLU B 1 20 ? -17.359 -22.781 -7.199 1 86.25 20 GLU B N 1
ATOM 1326 C CA . GLU B 1 20 ? -18.203 -23.609 -6.355 1 86.25 20 GLU B CA 1
ATOM 1327 C C . GLU B 1 20 ? -17.531 -23.922 -5.02 1 86.25 20 GLU B C 1
ATOM 1329 O O . GLU B 1 20 ? -18.141 -24.484 -4.121 1 86.25 20 GLU B O 1
ATOM 1334 N N . TYR B 1 21 ? -16.422 -23.469 -4.805 1 80.12 21 TYR B N 1
ATOM 1335 C CA . TYR B 1 21 ? -15.734 -23.719 -3.537 1 80.12 21 TYR B CA 1
ATOM 1336 C C . TYR B 1 21 ? -15.984 -22.578 -2.559 1 80.12 21 TYR B C 1
ATOM 1338 O O . TYR B 1 21 ? -16.391 -21.484 -2.959 1 80.12 21 TYR B O 1
ATOM 1346 N N . HIS B 1 22 ? -15.805 -22.859 -1.195 1 77.31 22 HIS B N 1
ATOM 1347 C CA . HIS B 1 22 ? -16.234 -21.984 -0.112 1 77.31 22 HIS B CA 1
ATOM 1348 C C . HIS B 1 22 ? -15.336 -20.766 -0.011 1 77.31 22 HIS B C 1
ATOM 1350 O O . HIS B 1 22 ? -15.203 -20.172 1.062 1 77.31 22 HIS B O 1
ATOM 1356 N N . GLY B 1 23 ? -14.617 -20.375 -1.036 1 83.25 23 GLY B N 1
ATOM 1357 C CA . GLY B 1 23 ? -13.883 -19.125 -0.997 1 83.25 23 GLY B CA 1
ATOM 1358 C C . GLY B 1 23 ? -12.391 -19.312 -0.786 1 83.25 23 GLY B C 1
ATOM 1359 O O . GLY B 1 23 ? -11.883 -20.422 -0.92 1 83.25 23 GLY B O 1
ATOM 1360 N N . SER B 1 24 ? -11.594 -18.188 -0.652 1 94.25 24 SER B N 1
ATOM 1361 C CA . SER B 1 24 ? -10.164 -18.203 -0.375 1 94.25 24 SER B CA 1
ATOM 1362 C C . SER B 1 24 ? -9.352 -18.297 -1.663 1 94.25 24 SER B C 1
ATOM 1364 O O . SER B 1 24 ? -9.922 -18.359 -2.756 1 94.25 24 SER B O 1
ATOM 1366 N N . ILE B 1 25 ? -8.109 -18.25 -1.477 1 97.75 25 ILE B N 1
ATOM 1367 C CA . ILE B 1 25 ? -7.137 -18.578 -2.512 1 97.75 25 ILE B CA 1
ATOM 1368 C C . ILE B 1 25 ? -6.285 -19.766 -2.055 1 97.75 25 ILE B C 1
ATOM 1370 O O . ILE B 1 25 ? -5.816 -19.797 -0.914 1 97.75 25 ILE B O 1
ATOM 1374 N N . THR B 1 26 ? -6.137 -20.766 -2.902 1 97.94 26 THR B N 1
ATOM 1375 C CA . THR B 1 26 ? -5.277 -21.906 -2.635 1 97.94 26 THR B CA 1
ATOM 1376 C C . THR B 1 26 ? -3.893 -21.703 -3.244 1 97.94 26 THR B C 1
ATOM 1378 O O . THR B 1 26 ? -3.766 -21.469 -4.449 1 97.94 26 THR B O 1
ATOM 1381 N N . LEU B 1 27 ? -2.902 -21.797 -2.455 1 98.62 27 LEU B N 1
ATOM 1382 C CA . LEU B 1 27 ? -1.536 -21.578 -2.914 1 98.62 27 LEU B CA 1
ATOM 1383 C C . LEU B 1 27 ? -0.641 -22.75 -2.539 1 98.62 27 LEU B C 1
ATOM 1385 O O . LEU B 1 27 ? -0.942 -23.484 -1.6 1 98.62 27 LEU B O 1
ATOM 1389 N N . ASP B 1 28 ? 0.439 -22.922 -3.287 1 98.75 28 ASP B N 1
ATOM 1390 C CA . ASP B 1 28 ? 1.515 -23.859 -2.963 1 98.75 28 ASP B CA 1
ATOM 1391 C C . ASP B 1 28 ? 2.193 -23.469 -1.648 1 98.75 28 ASP B C 1
ATOM 1393 O O . ASP B 1 28 ? 2.715 -22.375 -1.513 1 98.75 28 ASP B O 1
ATOM 1397 N N . PRO B 1 29 ? 2.223 -24.422 -0.648 1 98.44 29 PRO B N 1
ATOM 1398 C CA . PRO B 1 29 ? 2.869 -24.078 0.623 1 98.44 29 PRO B CA 1
ATOM 1399 C C . PRO B 1 29 ? 4.328 -23.672 0.451 1 98.44 29 PRO B C 1
ATOM 1401 O O . PRO B 1 29 ? 4.836 -22.844 1.22 1 98.44 29 PRO B O 1
ATOM 1404 N N . ALA B 1 30 ? 5.035 -24.203 -0.562 1 98.56 30 ALA B N 1
ATOM 1405 C CA . ALA B 1 30 ? 6.426 -23.828 -0.792 1 98.56 30 ALA B CA 1
ATOM 1406 C C . ALA B 1 30 ? 6.539 -22.344 -1.176 1 98.56 30 ALA B C 1
ATOM 1408 O O . ALA B 1 30 ? 7.461 -21.656 -0.743 1 98.56 30 ALA B O 1
ATOM 1409 N N . HIS B 1 31 ? 5.641 -21.906 -2.031 1 98.75 31 HIS B N 1
ATOM 1410 C CA . HIS B 1 31 ? 5.594 -20.484 -2.383 1 98.75 31 HIS B CA 1
ATOM 1411 C C . HIS B 1 31 ? 5.301 -19.625 -1.16 1 98.75 31 HIS B C 1
ATOM 1413 O O . HIS B 1 31 ? 5.945 -18.594 -0.95 1 98.75 31 HIS B O 1
ATOM 1419 N N . CYS B 1 32 ? 4.312 -20.062 -0.321 1 98.75 32 CYS B N 1
ATOM 1420 C CA . CYS B 1 32 ? 3.918 -19.312 0.868 1 98.75 32 CYS B CA 1
ATOM 1421 C C . CYS B 1 32 ? 5.078 -19.188 1.848 1 98.75 32 CYS B C 1
ATOM 1423 O O . CYS B 1 32 ? 5.371 -18.094 2.34 1 98.75 32 CYS B O 1
ATOM 1425 N N . GLU B 1 33 ? 5.715 -20.297 2.088 1 98.44 33 GLU B N 1
ATOM 1426 C CA . GLU B 1 33 ? 6.844 -20.312 3.012 1 98.44 33 GLU B CA 1
ATOM 1427 C C . GLU B 1 33 ? 7.969 -19.406 2.521 1 98.44 33 GLU B C 1
ATOM 1429 O O . GLU B 1 33 ? 8.562 -18.656 3.307 1 98.44 33 GLU B O 1
ATOM 1434 N N . ALA B 1 34 ? 8.227 -19.438 1.231 1 98.06 34 ALA B N 1
ATOM 1435 C CA . ALA B 1 34 ? 9.297 -18.625 0.651 1 98.06 34 ALA B CA 1
ATOM 1436 C C . ALA B 1 34 ? 8.984 -17.141 0.774 1 98.06 34 ALA B C 1
ATOM 1438 O O . ALA B 1 34 ? 9.891 -16.328 0.925 1 98.06 34 ALA B O 1
ATOM 1439 N N . ALA B 1 35 ? 7.719 -16.766 0.753 1 98.25 35 ALA B N 1
ATOM 1440 C CA . ALA B 1 35 ? 7.312 -15.367 0.789 1 98.25 35 ALA B CA 1
ATOM 1441 C C . ALA B 1 35 ? 6.961 -14.938 2.209 1 98.25 35 ALA B C 1
ATOM 1443 O O . ALA B 1 35 ? 6.754 -13.75 2.469 1 98.25 35 ALA B O 1
ATOM 1444 N N . GLY B 1 36 ? 6.895 -15.875 3.17 1 97.94 36 GLY B N 1
ATOM 1445 C CA . GLY B 1 36 ? 6.484 -15.57 4.531 1 97.94 36 GLY B CA 1
ATOM 1446 C C . GLY B 1 36 ? 4.988 -15.375 4.676 1 97.94 36 GLY B C 1
ATOM 1447 O O . GLY B 1 36 ? 4.535 -14.617 5.539 1 97.94 36 GLY B O 1
ATOM 1448 N N . ILE B 1 37 ? 4.215 -15.984 3.848 1 98.5 37 ILE B N 1
ATOM 1449 C CA . ILE B 1 37 ? 2.758 -15.922 3.91 1 98.5 37 ILE B CA 1
ATOM 1450 C C . ILE B 1 37 ? 2.221 -17.125 4.676 1 98.5 37 ILE B C 1
ATOM 1452 O O . ILE B 1 37 ? 2.605 -18.266 4.398 1 98.5 37 ILE B O 1
ATOM 1456 N N . LEU B 1 38 ? 1.342 -16.906 5.629 1 98.38 38 LEU B N 1
ATOM 1457 C CA . LEU B 1 38 ? 0.836 -17.969 6.5 1 98.38 38 LEU B CA 1
ATOM 1458 C C . LEU B 1 38 ? -0.508 -18.484 6 1 98.38 38 LEU B C 1
ATOM 1460 O O . LEU B 1 38 ? -1.259 -17.75 5.352 1 98.38 38 LEU B O 1
ATOM 1464 N N . PRO B 1 39 ? -0.809 -19.797 6.254 1 98.12 39 PRO B N 1
ATOM 1465 C CA . PRO B 1 39 ? -2.195 -20.219 6.035 1 98.12 39 PRO B CA 1
ATOM 1466 C C . PRO B 1 39 ? -3.191 -19.438 6.879 1 98.12 39 PRO B C 1
ATOM 1468 O O . PRO B 1 39 ? -2.895 -19.078 8.023 1 98.12 39 PRO B O 1
ATOM 1471 N N . LEU B 1 40 ? -4.359 -19.141 6.32 1 97.88 40 LEU B N 1
ATOM 1472 C CA . LEU B 1 40 ? -5.473 -18.438 6.938 1 97.88 40 LEU B CA 1
ATOM 1473 C C . LEU B 1 40 ? -5.168 -16.938 7.047 1 97.88 40 LEU B C 1
ATOM 1475 O O . LEU B 1 40 ? -5.961 -16.188 7.605 1 97.88 40 LEU B O 1
ATOM 1479 N N . GLU B 1 41 ? -3.994 -16.516 6.555 1 98.38 41 GLU B N 1
ATOM 1480 C CA . GLU B 1 41 ? -3.678 -15.086 6.531 1 98.38 41 GLU B CA 1
ATOM 1481 C C . GLU B 1 41 ? -4.469 -14.359 5.445 1 98.38 41 GLU B C 1
ATOM 1483 O O . GLU B 1 41 ? -4.594 -14.859 4.324 1 98.38 41 GLU B O 1
ATOM 1488 N N . PHE B 1 42 ? -5.102 -13.188 5.82 1 98.19 42 PHE B N 1
ATOM 1489 C CA . PHE B 1 42 ? -5.707 -12.336 4.805 1 98.19 42 PHE B CA 1
ATOM 1490 C C . PHE B 1 42 ? -4.641 -11.727 3.9 1 98.19 42 PHE B C 1
ATOM 1492 O O . PHE B 1 42 ? -3.574 -11.328 4.371 1 98.19 42 PHE B O 1
ATOM 1499 N N . VAL B 1 43 ? -4.949 -11.742 2.596 1 98.38 43 VAL B N 1
ATOM 1500 C CA . VAL B 1 43 ? -4.027 -11.172 1.619 1 98.38 43 VAL B CA 1
ATOM 1501 C C . VAL B 1 43 ? -4.789 -10.25 0.67 1 98.38 43 VAL B C 1
ATOM 1503 O O . VAL B 1 43 ? -5.988 -10.43 0.446 1 98.38 43 VAL B O 1
ATOM 1506 N N . GLU B 1 44 ? -4.066 -9.211 0.207 1 97.62 44 GLU B N 1
ATOM 1507 C CA . GLU B 1 44 ? -4.523 -8.398 -0.917 1 97.62 44 GLU B CA 1
ATOM 1508 C C . GLU B 1 44 ? -4.125 -9.023 -2.25 1 97.62 44 GLU B C 1
ATOM 1510 O O . GLU B 1 44 ? -2.979 -9.445 -2.424 1 97.62 44 GLU B O 1
ATOM 1515 N N . ILE B 1 45 ? -5.09 -9.094 -3.16 1 97.38 45 ILE B N 1
ATOM 1516 C CA . ILE B 1 45 ? -4.855 -9.664 -4.48 1 97.38 45 ILE B CA 1
ATOM 1517 C C . ILE B 1 45 ? -5.168 -8.625 -5.559 1 97.38 45 ILE B C 1
ATOM 1519 O O . ILE B 1 45 ? -6.281 -8.094 -5.609 1 97.38 45 ILE B O 1
ATOM 1523 N N . TRP B 1 46 ? -4.164 -8.352 -6.348 1 96.56 46 TRP B N 1
ATOM 1524 C CA . TRP B 1 46 ? -4.309 -7.43 -7.465 1 96.56 46 TRP B CA 1
ATOM 1525 C C . TRP B 1 46 ? -4.078 -8.141 -8.797 1 96.56 46 TRP B C 1
ATOM 1527 O O . TRP B 1 46 ? -3.01 -8.719 -9.023 1 96.56 46 TRP B O 1
ATOM 1537 N N . ASN B 1 47 ? -5.117 -8.156 -9.633 1 96.25 47 ASN B N 1
ATOM 1538 C CA . ASN B 1 47 ? -5.031 -8.766 -10.953 1 96.25 47 ASN B CA 1
ATOM 1539 C C . ASN B 1 47 ? -4.426 -7.809 -11.977 1 96.25 47 ASN B C 1
ATOM 1541 O O . ASN B 1 47 ? -5.059 -6.82 -12.352 1 96.25 47 ASN B O 1
ATOM 1545 N N . LYS B 1 48 ? -3.26 -8.094 -12.453 1 93.06 48 LYS B N 1
ATOM 1546 C CA . LYS B 1 48 ? -2.537 -7.219 -13.367 1 93.06 48 LYS B CA 1
ATOM 1547 C C . LYS B 1 48 ? -3.252 -7.121 -14.719 1 93.06 48 LYS B C 1
ATOM 1549 O O . LYS B 1 48 ? -3.109 -6.129 -15.43 1 93.06 48 LYS B O 1
ATOM 1554 N N . ASN B 1 49 ? -3.967 -8.125 -15.117 1 93.56 49 ASN B N 1
ATOM 1555 C CA . ASN B 1 49 ? -4.625 -8.18 -16.422 1 93.56 49 ASN B CA 1
ATOM 1556 C C . ASN B 1 49 ? -5.918 -7.375 -16.438 1 93.56 49 ASN B C 1
ATOM 1558 O O . ASN B 1 49 ? -6.211 -6.676 -17.406 1 93.56 49 ASN B O 1
ATOM 1562 N N . SER B 1 50 ? -6.672 -7.434 -15.375 1 91.94 50 SER B N 1
ATOM 1563 C CA . SER B 1 50 ? -7.988 -6.801 -15.375 1 91.94 50 SER B CA 1
ATOM 1564 C C . SER B 1 50 ? -7.992 -5.535 -14.523 1 91.94 50 SER B C 1
ATOM 1566 O O . SER B 1 50 ? -8.891 -4.699 -14.648 1 91.94 50 SER B O 1
ATOM 1568 N N . GLY B 1 51 ? -7.02 -5.477 -13.547 1 90.62 51 GLY B N 1
ATOM 1569 C CA . GLY B 1 51 ? -7.031 -4.379 -12.594 1 90.62 51 GLY B CA 1
ATOM 1570 C C . GLY B 1 51 ? -7.887 -4.66 -11.375 1 90.62 51 GLY B C 1
ATOM 1571 O O . GLY B 1 51 ? -7.934 -3.854 -10.438 1 90.62 51 GLY B O 1
ATOM 1572 N N . ALA B 1 52 ? -8.586 -5.805 -11.375 1 93.75 52 ALA B N 1
ATOM 1573 C CA . ALA B 1 52 ? -9.422 -6.148 -10.234 1 93.75 52 ALA B CA 1
ATOM 1574 C C . ALA B 1 52 ? -8.602 -6.238 -8.953 1 93.75 52 ALA B C 1
ATOM 1576 O O . ALA B 1 52 ? -7.449 -6.684 -8.977 1 93.75 52 ALA B O 1
ATOM 1577 N N . ARG B 1 53 ? -9.109 -5.758 -7.859 1 94.75 53 ARG B N 1
ATOM 1578 C CA . ARG B 1 53 ? -8.508 -5.809 -6.527 1 94.75 53 ARG B CA 1
ATOM 1579 C C . ARG B 1 53 ? -9.453 -6.477 -5.531 1 94.75 53 ARG B C 1
ATOM 1581 O O . ARG B 1 53 ? -10.594 -6.043 -5.359 1 94.75 53 ARG B O 1
ATOM 1588 N N . ILE B 1 54 ? -8.953 -7.559 -4.883 1 94.94 54 ILE B N 1
ATOM 1589 C CA . ILE B 1 54 ? -9.805 -8.242 -3.912 1 94.94 54 ILE B CA 1
ATOM 1590 C C . ILE B 1 54 ? -8.977 -8.617 -2.68 1 94.94 54 ILE B C 1
ATOM 1592 O O . ILE B 1 54 ? -7.746 -8.586 -2.717 1 94.94 54 ILE B O 1
ATOM 1596 N N . THR B 1 55 ? -9.68 -8.836 -1.577 1 96.94 55 THR B N 1
ATOM 1597 C CA . THR B 1 55 ? -9.102 -9.367 -0.351 1 96.94 55 THR B CA 1
ATOM 1598 C C . THR B 1 55 ? -9.734 -10.711 0.004 1 96.94 55 THR B C 1
ATOM 1600 O O . THR B 1 55 ? -10.953 -10.875 -0.075 1 96.94 55 THR B O 1
ATOM 1603 N N . THR B 1 56 ? -8.953 -11.664 0.293 1 97.19 56 THR B N 1
ATOM 1604 C CA . THR B 1 56 ? -9.375 -12.969 0.798 1 97.19 56 THR B CA 1
ATOM 1605 C C . THR B 1 56 ? -8.297 -13.586 1.677 1 97.19 56 THR B C 1
ATOM 1607 O O . THR B 1 56 ? -7.367 -12.898 2.107 1 97.19 56 THR B O 1
ATOM 1610 N N . TYR B 1 57 ? -8.469 -14.891 1.994 1 97.62 57 TYR B N 1
ATOM 1611 C CA . TYR B 1 57 ? -7.469 -15.516 2.852 1 97.62 57 TYR B CA 1
ATOM 1612 C C . TYR B 1 57 ? -6.887 -16.766 2.195 1 97.62 57 TYR B C 1
ATOM 1614 O O . TYR B 1 57 ? -7.5 -17.344 1.29 1 97.62 57 TYR B O 1
ATOM 1622 N N . VAL B 1 58 ? -5.738 -17.172 2.689 1 98.12 58 VAL B N 1
ATOM 1623 C CA . VAL B 1 58 ? -4.957 -18.234 2.059 1 98.12 58 VAL B CA 1
ATOM 1624 C C . VAL B 1 58 ? -5.305 -19.578 2.693 1 98.12 58 VAL B C 1
ATOM 1626 O O . VAL B 1 58 ? -5.379 -19.688 3.918 1 98.12 58 VAL B O 1
ATOM 1629 N N . ILE B 1 59 ? -5.504 -20.484 1.88 1 97 59 ILE B N 1
ATOM 1630 C CA . ILE B 1 59 ? -5.414 -21.891 2.273 1 97 59 ILE B CA 1
ATOM 1631 C C . ILE B 1 59 ? -4.336 -22.594 1.45 1 97 59 ILE B C 1
ATOM 1633 O O . ILE B 1 59 ? -3.908 -22.078 0.414 1 97 59 ILE B O 1
ATOM 1637 N N . LEU B 1 60 ? -3.838 -23.719 1.968 1 98 60 LEU B N 1
ATOM 1638 C CA . LEU B 1 60 ? -2.699 -24.359 1.324 1 98 60 LEU B CA 1
ATOM 1639 C C . LEU B 1 60 ? -3.156 -25.5 0.43 1 98 60 LEU B C 1
ATOM 1641 O O . LEU B 1 60 ? -4.039 -26.281 0.81 1 98 60 LEU B O 1
ATOM 1645 N N . GLY B 1 61 ? -2.588 -25.531 -0.794 1 97.62 61 GLY B N 1
ATOM 1646 C CA . GLY B 1 61 ? -2.721 -26.688 -1.664 1 97.62 61 GLY B CA 1
ATOM 1647 C C . GLY B 1 61 ? -1.616 -27.703 -1.471 1 97.62 61 GLY B C 1
ATOM 1648 O O . GLY B 1 61 ? -1.1 -27.875 -0.363 1 97.62 61 GLY B O 1
ATOM 1649 N N . GLN B 1 62 ? -1.355 -28.469 -2.566 1 97.69 62 GLN B N 1
ATOM 1650 C CA . GLN B 1 62 ? -0.311 -29.484 -2.521 1 97.69 62 GLN B CA 1
ATOM 1651 C C . GLN B 1 62 ? 1.072 -28.859 -2.682 1 97.69 62 GLN B C 1
ATOM 1653 O O . GLN B 1 62 ? 1.292 -28.047 -3.582 1 97.69 62 GLN B O 1
ATOM 1658 N N . ARG B 1 63 ? 2.041 -29.25 -1.753 1 98 63 ARG B N 1
ATOM 1659 C CA . ARG B 1 63 ? 3.418 -28.781 -1.866 1 98 63 ARG B CA 1
ATOM 1660 C C . ARG B 1 63 ? 4.016 -29.156 -3.217 1 98 63 ARG B C 1
ATOM 1662 O O . ARG B 1 63 ? 3.912 -30.297 -3.65 1 98 63 ARG B O 1
ATOM 1669 N N . GLY B 1 64 ? 4.582 -28.25 -3.881 1 97.88 64 GLY B N 1
ATOM 1670 C CA . GLY B 1 64 ? 5.219 -28.484 -5.164 1 97.88 64 GLY B CA 1
ATOM 1671 C C . GLY B 1 64 ? 4.27 -28.344 -6.34 1 97.88 64 GLY B C 1
ATOM 1672 O O . GLY B 1 64 ? 4.688 -28.406 -7.496 1 97.88 64 GLY B O 1
ATOM 1673 N N . SER B 1 65 ? 2.969 -28.062 -6.066 1 97.94 65 SER B N 1
ATOM 1674 C CA . SER B 1 65 ? 1.957 -28 -7.117 1 97.94 65 SER B CA 1
ATOM 1675 C C . SER B 1 65 ? 2.082 -26.703 -7.926 1 97.94 65 SER B C 1
ATOM 1677 O O . SER B 1 65 ? 1.554 -26.609 -9.031 1 97.94 65 SER B O 1
ATOM 1679 N N . ARG B 1 66 ? 2.705 -25.641 -7.32 1 98.62 66 ARG B N 1
ATOM 1680 C CA . ARG B 1 66 ? 2.822 -24.312 -7.91 1 98.62 66 ARG B CA 1
ATOM 1681 C C . ARG B 1 66 ? 1.448 -23.734 -8.242 1 98.62 66 ARG B C 1
ATOM 1683 O O . ARG B 1 66 ? 1.319 -22.906 -9.148 1 98.62 66 ARG B O 1
ATOM 1690 N N . CYS B 1 67 ? 0.449 -24.234 -7.523 1 98.44 67 CYS B N 1
ATOM 1691 C CA . CYS B 1 67 ? -0.926 -23.859 -7.824 1 98.44 67 CYS B CA 1
ATOM 1692 C C . CYS B 1 67 ? -1.22 -22.438 -7.34 1 98.44 67 CYS B C 1
ATOM 1694 O O . CYS B 1 67 ? -0.612 -21.969 -6.375 1 98.44 67 CYS B O 1
ATOM 1696 N N . CYS B 1 68 ? -2.105 -21.766 -7.957 1 98.62 68 CYS B N 1
ATOM 1697 C CA . CYS B 1 68 ? -2.801 -20.531 -7.605 1 98.62 68 CYS B CA 1
ATOM 1698 C C . CYS B 1 68 ? -4.266 -20.594 -8.023 1 98.62 68 CYS B C 1
ATOM 1700 O O . CYS B 1 68 ? -4.594 -20.328 -9.18 1 98.62 68 CYS B O 1
ATOM 1702 N N . VAL B 1 69 ? -5.109 -20.906 -7.062 1 97.75 69 VAL B N 1
ATOM 1703 C CA . VAL B 1 69 ? -6.508 -21.188 -7.371 1 97.75 69 VAL B CA 1
ATOM 1704 C C . VAL B 1 69 ? -7.41 -20.219 -6.609 1 97.75 69 VAL B C 1
ATOM 1706 O O . VAL B 1 69 ? -7.355 -20.156 -5.379 1 97.75 69 VAL B O 1
ATOM 1709 N N . LEU B 1 70 ? -8.148 -19.469 -7.25 1 97.25 70 LEU B N 1
ATOM 1710 C CA . LEU B 1 70 ? -9.164 -18.625 -6.625 1 97.25 70 LEU B CA 1
ATOM 1711 C C . LEU B 1 70 ? -10.477 -19.375 -6.465 1 97.25 70 LEU B C 1
ATOM 1713 O O . LEU B 1 70 ? -10.984 -19.969 -7.426 1 97.25 70 LEU B O 1
ATOM 1717 N N . ASN B 1 71 ? -10.992 -19.281 -5.258 1 95 71 ASN B N 1
ATOM 1718 C CA . ASN B 1 71 ? -12.195 -20.031 -4.922 1 95 71 ASN B CA 1
ATOM 1719 C C . ASN B 1 71 ? -13.367 -19.109 -4.594 1 95 71 ASN B C 1
ATOM 1721 O O . ASN B 1 71 ? -13.172 -18.016 -4.074 1 95 71 ASN B O 1
ATOM 1725 N N . GLY B 1 72 ? -14.586 -19.641 -4.895 1 93 72 GLY B N 1
ATOM 1726 C CA . GLY B 1 72 ? -15.789 -18.906 -4.543 1 93 72 GLY B CA 1
ATOM 1727 C C . GLY B 1 72 ? -15.891 -17.562 -5.238 1 93 72 GLY B C 1
ATOM 1728 O O . GLY B 1 72 ? -15.68 -17.469 -6.449 1 93 72 GLY B O 1
ATOM 1729 N N . ALA B 1 73 ? -16.297 -16.531 -4.48 1 89.19 73 ALA B N 1
ATOM 1730 C CA . ALA B 1 73 ? -16.531 -15.203 -5.043 1 89.19 73 ALA B CA 1
ATOM 1731 C C . ALA B 1 73 ? -15.258 -14.648 -5.688 1 89.19 73 ALA B C 1
ATOM 1733 O O . ALA B 1 73 ? -15.328 -13.914 -6.676 1 89.19 73 ALA B O 1
ATOM 1734 N N . ALA B 1 74 ? -14.141 -15.055 -5.102 1 90.12 74 ALA B N 1
ATOM 1735 C CA . ALA B 1 74 ? -12.875 -14.562 -5.648 1 90.12 74 ALA B CA 1
ATOM 1736 C C . ALA B 1 74 ? -12.664 -15.062 -7.074 1 90.12 74 ALA B C 1
ATOM 1738 O O . ALA B 1 74 ? -11.977 -14.422 -7.871 1 90.12 74 ALA B O 1
ATOM 1739 N N . ALA B 1 75 ? -13.195 -16.109 -7.438 1 91.81 75 ALA B N 1
ATOM 1740 C CA . ALA B 1 75 ? -13.039 -16.719 -8.75 1 91.81 75 ALA B CA 1
ATOM 1741 C C . ALA B 1 75 ? -13.625 -15.82 -9.844 1 91.81 75 ALA B C 1
ATOM 1743 O O . ALA B 1 75 ? -13.219 -15.906 -11.008 1 91.81 75 ALA B O 1
ATOM 1744 N N . ARG B 1 76 ? -14.516 -14.977 -9.508 1 90.56 76 ARG B N 1
ATOM 1745 C CA . ARG B 1 76 ? -15.188 -14.133 -10.492 1 90.56 76 ARG B CA 1
ATOM 1746 C C . ARG B 1 76 ? -14.281 -13.008 -10.969 1 90.56 76 ARG B C 1
ATOM 1748 O O . ARG B 1 76 ? -14.555 -12.367 -11.984 1 90.56 76 ARG B O 1
ATOM 1755 N N . THR B 1 77 ? -13.172 -12.836 -10.258 1 92.69 77 THR B N 1
ATOM 1756 C CA . THR B 1 77 ? -12.344 -11.664 -10.523 1 92.69 77 THR B CA 1
ATOM 1757 C C . THR B 1 77 ? -11.07 -12.055 -11.273 1 92.69 77 THR B C 1
ATOM 1759 O O . THR B 1 77 ? -10.234 -11.203 -11.562 1 92.69 77 THR B O 1
ATOM 1762 N N . CYS B 1 78 ? -10.938 -13.398 -11.594 1 94.88 78 CYS B N 1
ATOM 1763 C CA . CYS B 1 78 ? -9.711 -13.875 -12.219 1 94.88 78 CYS B CA 1
ATOM 1764 C C . CYS B 1 78 ? -10.008 -15.008 -13.195 1 94.88 78 CYS B C 1
ATOM 1766 O O . CYS B 1 78 ? -11.031 -15.688 -13.078 1 94.88 78 CYS B O 1
ATOM 1768 N N . GLN B 1 79 ? -9.133 -15.117 -14.164 1 95.69 79 GLN B N 1
ATOM 1769 C CA . GLN B 1 79 ? -9.133 -16.219 -15.109 1 95.69 79 GLN B CA 1
ATOM 1770 C C . GLN B 1 79 ? -7.789 -16.953 -15.125 1 95.69 79 GLN B C 1
ATOM 1772 O O . GLN B 1 79 ? -6.746 -16.328 -14.898 1 95.69 79 GLN B O 1
ATOM 1777 N N . PRO B 1 80 ? -7.879 -18.328 -15.375 1 97.12 80 PRO B N 1
ATOM 1778 C CA . PRO B 1 80 ? -6.594 -19 -15.547 1 97.12 80 PRO B CA 1
ATOM 1779 C C . PRO B 1 80 ? -5.672 -18.281 -16.531 1 97.12 80 PRO B C 1
ATOM 1781 O O . PRO B 1 80 ? -6.121 -17.844 -17.594 1 97.12 80 PRO B O 1
ATOM 1784 N N . GLY B 1 81 ? -4.434 -18.109 -16.203 1 97.69 81 GLY B N 1
ATOM 1785 C CA . GLY B 1 81 ? -3.475 -17.406 -17.047 1 97.69 81 GLY B CA 1
ATOM 1786 C C . GLY B 1 81 ? -3.232 -15.977 -16.609 1 97.69 81 GLY B C 1
ATOM 1787 O O . GLY B 1 81 ? -2.221 -15.375 -16.984 1 97.69 81 GLY B O 1
ATOM 1788 N N . ASP B 1 82 ? -4.211 -15.352 -15.875 1 97.19 82 ASP B N 1
ATOM 1789 C CA . ASP B 1 82 ? -4.004 -14.008 -15.352 1 97.19 82 ASP B CA 1
ATOM 1790 C C . ASP B 1 82 ? -2.795 -13.961 -14.414 1 97.19 82 ASP B C 1
ATOM 1792 O O . ASP B 1 82 ? -2.533 -14.914 -13.688 1 97.19 82 ASP B O 1
ATOM 1796 N N . GLU B 1 83 ? -2.109 -12.828 -14.445 1 96.5 83 GLU B N 1
ATOM 1797 C CA . GLU B 1 83 ? -1.033 -12.578 -13.492 1 96.5 83 GLU B CA 1
ATOM 1798 C C . GLU B 1 83 ? -1.534 -11.789 -12.281 1 96.5 83 GLU B C 1
ATOM 1800 O O . GLU B 1 83 ? -2.205 -10.766 -12.445 1 96.5 83 GLU B O 1
ATOM 1805 N N . LEU B 1 84 ? -1.142 -12.344 -11.109 1 97.06 84 LEU B N 1
ATOM 1806 C CA . LEU B 1 84 ? -1.589 -11.711 -9.875 1 97.06 84 LEU B CA 1
ATOM 1807 C C . LEU B 1 84 ? -0.404 -11.172 -9.086 1 97.06 84 LEU B C 1
ATOM 1809 O O . LEU B 1 84 ? 0.699 -11.711 -9.156 1 97.06 84 LEU B O 1
ATOM 1813 N N . ILE B 1 85 ? -0.642 -10.055 -8.414 1 97.06 85 ILE B N 1
ATOM 1814 C CA . ILE B 1 85 ? 0.16 -9.656 -7.258 1 97.06 85 ILE B CA 1
ATOM 1815 C C . ILE B 1 85 ? -0.575 -10.016 -5.969 1 97.06 85 ILE B C 1
ATOM 1817 O O . ILE B 1 85 ? -1.725 -9.617 -5.77 1 97.06 85 ILE B O 1
ATOM 1821 N N . ILE B 1 86 ? -0.01 -10.844 -5.164 1 98.06 86 ILE B N 1
ATOM 1822 C CA . ILE B 1 86 ? -0.568 -11.242 -3.877 1 98.06 86 ILE B CA 1
ATOM 1823 C C . ILE B 1 86 ? 0.307 -10.703 -2.748 1 98.06 86 ILE B C 1
ATOM 1825 O O . ILE B 1 86 ? 1.508 -10.977 -2.697 1 98.06 86 ILE B O 1
ATOM 1829 N N . CYS B 1 87 ? -0.271 -9.961 -1.867 1 98.19 87 CYS B N 1
ATOM 1830 C CA . CYS B 1 87 ? 0.513 -9.258 -0.858 1 98.19 87 CYS B CA 1
ATOM 1831 C C . CYS B 1 87 ? -0.095 -9.438 0.527 1 98.19 87 CYS B C 1
ATOM 1833 O O . CYS B 1 87 ? -1.276 -9.156 0.733 1 98.19 87 CYS B O 1
ATOM 1835 N N . SER B 1 88 ? 0.676 -9.992 1.468 1 98.31 88 SER B N 1
ATOM 1836 C CA . SER B 1 88 ? 0.27 -10.023 2.869 1 98.31 88 SER B CA 1
ATOM 1837 C C . SER B 1 88 ? 0.706 -8.75 3.596 1 98.31 88 SER B C 1
ATOM 1839 O O . SER B 1 88 ? 1.43 -7.926 3.037 1 98.31 88 SER B O 1
ATOM 1841 N N . SER B 1 89 ? 0.217 -8.609 4.859 1 97.94 89 SER B N 1
ATOM 1842 C CA . SER B 1 89 ? 0.567 -7.434 5.652 1 97.94 89 SER B CA 1
ATOM 1843 C C . SER B 1 89 ? 0.966 -7.82 7.07 1 97.94 89 SER B C 1
ATOM 1845 O O . SER B 1 89 ? 0.515 -8.844 7.59 1 97.94 89 SER B O 1
ATOM 1847 N N . VAL B 1 90 ? 1.783 -7.027 7.648 1 96.75 90 VAL B N 1
ATOM 1848 C CA . VAL B 1 90 ? 2.125 -7.109 9.062 1 96.75 90 VAL B CA 1
ATOM 1849 C C . VAL B 1 90 ? 1.791 -5.789 9.758 1 96.75 90 VAL B C 1
ATOM 1851 O O . VAL B 1 90 ? 1.711 -4.742 9.102 1 96.75 90 VAL B O 1
ATOM 1854 N N . TYR B 1 91 ? 1.504 -5.836 10.977 1 95.56 91 TYR B N 1
ATOM 1855 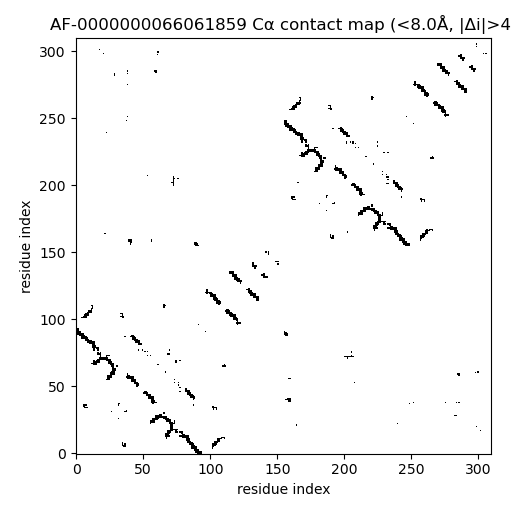C CA . TYR B 1 91 ? 1.217 -4.664 11.797 1 95.56 91 TYR B CA 1
ATOM 1856 C C . TYR B 1 91 ? 2.328 -4.422 12.812 1 95.56 91 TYR B C 1
ATOM 1858 O O . TYR B 1 91 ? 2.539 -5.234 13.719 1 95.56 91 TYR B O 1
ATOM 1866 N N . LEU B 1 92 ? 3.059 -3.396 12.57 1 94.12 92 LEU B N 1
ATOM 1867 C CA . LEU B 1 92 ? 4.199 -3.08 13.422 1 94.12 92 LEU B CA 1
ATOM 1868 C C . LEU B 1 92 ? 4.199 -1.604 13.805 1 94.12 92 LEU B C 1
ATOM 1870 O O . LEU B 1 92 ? 3.498 -0.798 13.188 1 94.12 92 LEU B O 1
ATOM 1874 N N . ASP B 1 93 ? 5.004 -1.384 14.922 1 92.69 93 ASP B N 1
ATOM 1875 C CA . ASP B 1 93 ? 5.301 0.015 15.211 1 92.69 93 ASP B CA 1
ATOM 1876 C C . ASP B 1 93 ? 6.133 0.644 14.094 1 92.69 93 ASP B C 1
ATOM 1878 O O . ASP B 1 93 ? 7.066 0.022 13.586 1 92.69 93 ASP B O 1
ATOM 1882 N N . GLY B 1 94 ? 5.801 1.827 13.75 1 88.75 94 GLY B N 1
ATOM 1883 C CA . GLY B 1 94 ? 6.496 2.523 12.68 1 88.75 94 GLY B CA 1
ATOM 1884 C C . GLY B 1 94 ? 7.996 2.584 12.891 1 88.75 94 GLY B C 1
ATOM 1885 O O . GLY B 1 94 ? 8.766 2.58 11.922 1 88.75 94 GLY B O 1
ATOM 1886 N N . ALA B 1 95 ? 8.438 2.611 14.109 1 88.81 95 ALA B N 1
ATOM 1887 C CA . ALA B 1 95 ? 9.859 2.705 14.43 1 88.81 95 ALA B CA 1
ATOM 1888 C C . ALA B 1 95 ? 10.594 1.428 14.039 1 88.81 95 ALA B C 1
ATOM 1890 O O . ALA B 1 95 ? 11.82 1.418 13.938 1 88.81 95 ALA B O 1
ATOM 1891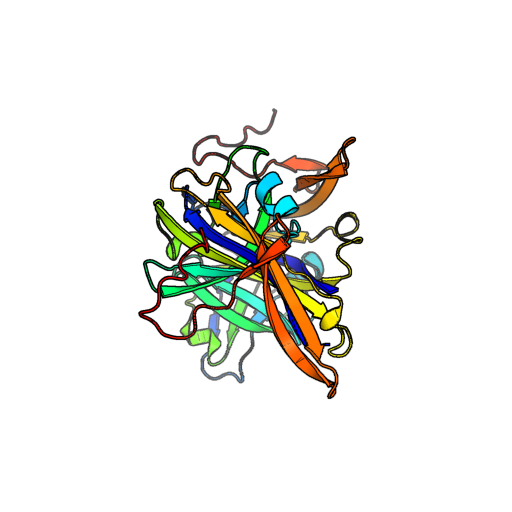 N N . GLU B 1 96 ? 9.898 0.35 13.75 1 91.88 96 GLU B N 1
ATOM 1892 C CA . GLU B 1 96 ? 10.492 -0.957 13.492 1 91.88 96 GLU B CA 1
ATOM 1893 C C . GLU B 1 96 ? 10.602 -1.233 12 1 91.88 96 GLU B C 1
ATOM 1895 O O . GLU B 1 96 ? 11.008 -2.322 11.594 1 91.88 96 GLU B O 1
ATOM 1900 N N . ILE B 1 97 ? 10.32 -0.261 11.203 1 93.56 97 ILE B N 1
ATOM 1901 C CA . ILE B 1 97 ? 10.195 -0.504 9.766 1 93.56 97 ILE B CA 1
ATOM 1902 C C . ILE B 1 97 ? 11.555 -0.906 9.195 1 93.56 97 ILE B C 1
ATOM 1904 O O . ILE B 1 97 ? 11.625 -1.671 8.234 1 93.56 97 ILE B O 1
ATOM 1908 N N . THR B 1 98 ? 12.617 -0.432 9.805 1 93.69 98 THR B N 1
ATOM 1909 C CA . THR B 1 98 ? 13.945 -0.721 9.289 1 93.69 98 THR B CA 1
ATOM 1910 C C . THR B 1 98 ? 14.344 -2.162 9.594 1 93.69 98 THR B C 1
ATOM 1912 O O . THR B 1 98 ? 15.32 -2.672 9.039 1 93.69 98 THR B O 1
ATOM 1915 N N . ASN B 1 99 ? 13.609 -2.854 10.438 1 94 99 ASN B N 1
ATOM 1916 C CA . ASN B 1 99 ? 13.859 -4.258 10.75 1 94 99 ASN B CA 1
ATOM 1917 C C . ASN B 1 99 ? 13.094 -5.184 9.805 1 94 9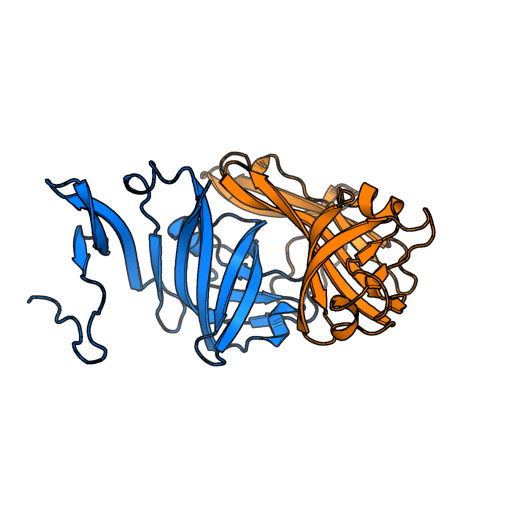9 ASN B C 1
ATOM 1919 O O . ASN B 1 99 ? 13.289 -6.398 9.828 1 94 99 ASN B O 1
ATOM 1923 N N . LEU B 1 100 ? 12.25 -4.594 9.047 1 94.44 100 LEU B N 1
ATOM 1924 C CA . LEU B 1 100 ? 11.406 -5.379 8.156 1 94.44 100 LEU B CA 1
ATOM 1925 C C . LEU B 1 100 ? 12.148 -5.715 6.863 1 94.44 100 LEU B C 1
ATOM 1927 O O . LEU B 1 100 ? 12.844 -4.863 6.305 1 94.44 100 LEU B O 1
ATOM 1931 N N . SER B 1 101 ? 12.055 -6.918 6.418 1 95.25 101 SER B N 1
ATOM 1932 C CA . SER B 1 101 ? 12.633 -7.375 5.16 1 95.25 101 SER B CA 1
ATOM 1933 C C . SER B 1 101 ? 11.672 -8.281 4.402 1 95.25 101 SER B C 1
ATOM 1935 O O . SER B 1 101 ? 11.922 -9.484 4.262 1 95.25 101 SER B O 1
ATOM 1937 N N . PRO B 1 102 ? 10.586 -7.688 3.939 1 96.62 102 PRO B N 1
ATOM 1938 C CA . PRO B 1 102 ? 9.609 -8.508 3.229 1 96.62 102 PRO B CA 1
ATOM 1939 C C . PRO B 1 102 ? 10.195 -9.203 2 1 96.62 102 PRO B C 1
ATOM 1941 O O . PRO B 1 102 ? 10.945 -8.586 1.24 1 96.62 102 PRO B O 1
ATOM 1944 N N . ALA B 1 103 ? 9.836 -10.469 1.822 1 96.94 103 ALA B N 1
ATOM 1945 C CA . ALA B 1 103 ? 10.242 -11.219 0.635 1 96.94 103 ALA B CA 1
ATOM 1946 C C . ALA B 1 103 ? 9.32 -10.922 -0.544 1 96.94 103 ALA B C 1
ATOM 1948 O O . ALA B 1 103 ? 8.109 -10.805 -0.376 1 96.94 103 ALA B O 1
ATOM 1949 N N . VAL B 1 104 ? 9.914 -10.789 -1.687 1 96.19 104 VAL B N 1
ATOM 1950 C CA . VAL B 1 104 ? 9.203 -10.625 -2.953 1 96.19 104 VAL B CA 1
ATOM 1951 C C . VAL B 1 104 ? 9.648 -11.711 -3.932 1 96.19 104 VAL B C 1
ATOM 1953 O O . VAL B 1 104 ? 10.812 -11.766 -4.328 1 96.19 104 VAL B O 1
ATOM 1956 N N . LEU B 1 105 ? 8.688 -12.484 -4.34 1 97.31 105 LEU B N 1
ATOM 1957 C CA . LEU B 1 105 ? 8.977 -13.539 -5.309 1 97.31 105 LEU B CA 1
ATOM 1958 C C . LEU B 1 105 ? 8.414 -13.188 -6.68 1 97.31 105 LEU B C 1
ATOM 1960 O O . LEU B 1 105 ? 7.293 -12.68 -6.781 1 97.31 105 LEU B O 1
ATOM 1964 N N . THR B 1 106 ? 9.211 -13.461 -7.688 1 96.06 106 THR B N 1
ATOM 1965 C CA . THR B 1 106 ? 8.695 -13.383 -9.047 1 96.06 106 THR B CA 1
ATOM 1966 C C . THR B 1 106 ? 8.656 -14.758 -9.695 1 96.06 106 THR B C 1
ATOM 1968 O O . THR B 1 106 ? 9.289 -15.703 -9.211 1 96.06 106 THR B O 1
ATOM 1971 N N . PHE B 1 107 ? 7.914 -14.867 -10.844 1 97.19 107 PHE B N 1
ATOM 1972 C CA . PHE B 1 107 ? 7.586 -16.188 -11.359 1 97.19 107 PHE B CA 1
ATOM 1973 C C . PHE B 1 107 ? 7.711 -16.219 -12.875 1 97.19 107 PHE B C 1
ATOM 1975 O O . PHE B 1 107 ? 7.516 -15.203 -13.539 1 97.19 107 PHE B O 1
ATOM 1982 N N . ASP B 1 108 ? 8.016 -17.375 -13.398 1 97.44 108 ASP B N 1
ATOM 1983 C CA . ASP B 1 108 ? 7.863 -17.594 -14.836 1 97.44 108 ASP B CA 1
ATOM 1984 C C . ASP B 1 108 ? 6.453 -18.062 -15.18 1 97.44 108 ASP B C 1
ATOM 1986 O O . ASP B 1 108 ? 5.57 -18.078 -14.312 1 97.44 108 ASP B O 1
ATOM 1990 N N . ALA B 1 109 ? 6.215 -18.406 -16.391 1 96.75 109 ALA B N 1
ATOM 1991 C CA . ALA B 1 109 ? 4.875 -18.703 -16.891 1 96.75 109 ALA B CA 1
ATOM 1992 C C . ALA B 1 109 ? 4.324 -19.969 -16.25 1 96.75 109 ALA B C 1
ATOM 1994 O O . ALA B 1 109 ? 3.113 -20.219 -16.281 1 96.75 109 ALA B O 1
ATOM 1995 N N . ASN B 1 110 ? 5.223 -20.844 -15.719 1 98 110 ASN B N 1
ATOM 1996 C CA . ASN B 1 110 ? 4.793 -22.078 -15.086 1 98 110 ASN B CA 1
ATOM 1997 C C . ASN B 1 110 ? 4.809 -21.969 -13.562 1 98 110 ASN B C 1
ATOM 1999 O O . ASN B 1 110 ? 4.793 -22.984 -12.859 1 98 110 ASN B O 1
ATOM 2003 N N . ASN B 1 111 ? 4.941 -20.75 -12.984 1 98.69 111 ASN B N 1
ATOM 2004 C CA . ASN B 1 111 ? 4.926 -20.422 -11.562 1 98.69 111 ASN B CA 1
ATOM 2005 C C . ASN B 1 111 ? 6.129 -21.016 -10.836 1 98.69 111 ASN B C 1
ATOM 2007 O O . ASN B 1 111 ? 6.031 -21.359 -9.656 1 98.69 111 ASN B O 1
ATOM 2011 N N . ASN B 1 112 ? 7.219 -21.234 -11.648 1 98.5 112 ASN B N 1
ATOM 2012 C CA . ASN B 1 112 ? 8.508 -21.391 -10.984 1 98.5 112 ASN B CA 1
ATOM 2013 C C . ASN B 1 112 ? 9.039 -20.062 -10.469 1 98.5 112 ASN B C 1
ATOM 2015 O O . ASN B 1 112 ? 8.938 -19.031 -11.148 1 98.5 112 ASN B O 1
ATOM 2019 N N . ILE B 1 113 ? 9.57 -20.125 -9.273 1 97.19 113 ILE B N 1
ATOM 2020 C CA . ILE B 1 113 ? 10.188 -18.906 -8.758 1 97.19 113 ILE B CA 1
ATOM 2021 C C . ILE B 1 113 ? 11.43 -18.562 -9.586 1 97.19 113 ILE B C 1
ATOM 2023 O O . ILE B 1 113 ? 12.32 -19.406 -9.75 1 97.19 113 ILE B O 1
ATOM 2027 N N . VAL B 1 114 ? 11.5 -17.328 -10.125 1 96.19 114 VAL B N 1
ATOM 2028 C CA . VAL B 1 114 ? 12.617 -16.891 -10.961 1 96.19 114 VAL B CA 1
ATOM 2029 C C . VAL B 1 114 ? 13.531 -15.969 -10.156 1 96.19 114 VAL B C 1
ATOM 2031 O O . VAL B 1 114 ? 14.75 -15.992 -10.328 1 96.19 114 VAL B O 1
ATOM 2034 N N . GLU B 1 115 ? 12.969 -15.133 -9.344 1 94 115 GLU B N 1
ATOM 2035 C CA . GLU B 1 115 ? 13.727 -14.242 -8.477 1 94 115 GLU B CA 1
ATOM 2036 C C . GLU B 1 115 ? 13.188 -14.258 -7.047 1 94 115 GLU B C 1
ATOM 2038 O O . GLU B 1 115 ? 11.977 -14.32 -6.84 1 94 115 GLU B O 1
ATOM 2043 N N . ARG B 1 116 ? 14.07 -14.258 -6.16 1 95.81 116 ARG B N 1
ATOM 2044 C CA . ARG B 1 116 ? 13.805 -14.016 -4.742 1 95.81 116 ARG B CA 1
ATOM 2045 C C . ARG B 1 116 ? 14.43 -12.703 -4.289 1 95.81 116 ARG B C 1
ATOM 2047 O O . ARG B 1 116 ? 15.648 -12.586 -4.195 1 95.81 116 ARG B O 1
ATOM 2054 N N . LEU B 1 117 ? 13.609 -11.797 -4.055 1 94.31 117 LEU B N 1
ATOM 2055 C CA . LEU B 1 117 ? 14.039 -10.461 -3.668 1 94.31 117 LEU B CA 1
ATOM 2056 C C . LEU B 1 117 ? 13.555 -10.117 -2.262 1 94.31 117 LEU B C 1
ATOM 2058 O O . LEU B 1 117 ? 12.727 -10.836 -1.693 1 94.31 117 LEU B O 1
ATOM 2062 N N . HIS B 1 118 ? 14.109 -9.094 -1.703 1 95.88 118 HIS B N 1
ATOM 2063 C CA . HIS B 1 118 ? 13.633 -8.516 -0.452 1 95.88 118 HIS B CA 1
ATOM 2064 C C . HIS B 1 118 ? 13.578 -6.996 -0.538 1 95.88 118 HIS B C 1
ATOM 2066 O O . HIS B 1 118 ? 14.438 -6.371 -1.155 1 95.88 118 HIS B O 1
ATOM 2072 N N . TYR B 1 119 ? 12.539 -6.469 0.082 1 94.69 119 TYR B N 1
ATOM 2073 C CA . TYR B 1 119 ? 12.531 -5.023 0.266 1 94.69 119 TYR B CA 1
ATOM 2074 C C . TYR B 1 119 ? 13.367 -4.621 1.474 1 94.69 119 TYR B C 1
ATOM 2076 O O . TYR B 1 119 ? 13.422 -5.348 2.469 1 94.69 119 TYR B O 1
ATOM 2084 N N . SER B 1 120 ? 14.016 -3.479 1.313 1 94.5 120 SER B N 1
ATOM 2085 C CA . SER B 1 120 ? 14.82 -2.945 2.404 1 94.5 120 SER B CA 1
ATOM 2086 C C . SER B 1 120 ? 14.531 -1.468 2.639 1 94.5 120 SER B C 1
ATOM 2088 O O . SER B 1 120 ? 14.375 -0.701 1.687 1 94.5 120 SER B O 1
ATOM 2090 N N . VAL B 1 121 ? 14.297 -1.138 3.863 1 94.5 121 VAL B N 1
ATOM 2091 C CA . VAL B 1 121 ? 14.18 0.251 4.293 1 94.5 121 VAL B CA 1
ATOM 2092 C C . VAL B 1 121 ? 15.305 0.593 5.266 1 94.5 121 VAL B C 1
ATOM 2094 O O . VAL B 1 121 ? 15.523 -0.125 6.246 1 94.5 121 VAL B O 1
ATOM 2097 N N . THR B 1 122 ? 16.016 1.607 4.973 1 94.06 122 THR B N 1
ATOM 2098 C CA . THR B 1 122 ? 17.094 2.082 5.832 1 94.06 122 THR B CA 1
ATOM 2099 C C . THR B 1 122 ? 16.969 3.578 6.094 1 94.06 122 THR B C 1
ATOM 2101 O O . THR B 1 122 ? 16.062 4.227 5.57 1 94.06 122 THR B O 1
ATOM 2104 N N . ARG B 1 123 ? 17.797 4.074 6.988 1 93.69 123 ARG B N 1
ATOM 2105 C CA . ARG B 1 123 ? 17.906 5.508 7.238 1 93.69 123 ARG B CA 1
ATOM 2106 C C . ARG B 1 123 ? 19.297 6.02 6.875 1 93.69 123 ARG B C 1
ATOM 2108 O O . ARG B 1 123 ? 20.297 5.367 7.168 1 93.69 123 ARG B O 1
ATOM 2115 N N . ASP B 1 124 ? 19.312 7.137 6.191 1 92.25 124 ASP B N 1
ATOM 2116 C CA . ASP B 1 124 ? 20.625 7.707 5.875 1 92.25 124 ASP B CA 1
ATOM 2117 C C . ASP B 1 124 ? 21.156 8.523 7.043 1 92.25 124 ASP B C 1
ATOM 2119 O O . ASP B 1 124 ? 20.594 8.5 8.141 1 92.25 124 ASP B O 1
ATOM 2123 N N . GLY B 1 125 ? 22.359 9.109 6.824 1 91.06 125 GLY B N 1
ATOM 2124 C CA . GLY B 1 125 ? 23.031 9.844 7.883 1 91.06 125 GLY B CA 1
ATOM 2125 C C . GLY B 1 125 ? 22.203 10.977 8.453 1 91.06 125 GLY B C 1
ATOM 2126 O O . GLY B 1 125 ? 22.359 11.352 9.617 1 91.06 125 GLY B O 1
ATOM 2127 N N . ALA B 1 126 ? 21.25 11.562 7.648 1 92.94 126 ALA B N 1
ATOM 2128 C CA . ALA B 1 126 ? 20.406 12.672 8.062 1 92.94 126 ALA B CA 1
ATOM 2129 C C . ALA B 1 126 ? 19.094 12.18 8.664 1 92.94 126 ALA B C 1
ATOM 2131 O O . ALA B 1 126 ? 18.234 12.977 9.047 1 92.94 126 ALA B O 1
ATOM 2132 N N . GLY B 1 127 ? 18.859 10.867 8.734 1 91.94 127 GLY B N 1
ATOM 2133 C CA . GLY B 1 127 ? 17.672 10.281 9.336 1 91.94 127 GLY B CA 1
ATOM 2134 C C . GLY B 1 127 ? 16.547 10.062 8.344 1 91.94 127 GLY B C 1
ATOM 2135 O O . GLY B 1 127 ? 15.445 9.68 8.727 1 91.94 127 GLY B O 1
A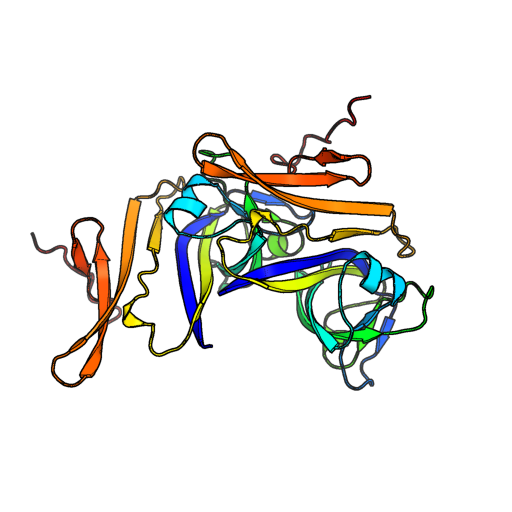TOM 2136 N N . HIS B 1 128 ? 16.75 10.297 7.07 1 93.5 128 HIS B N 1
ATOM 2137 C CA . HIS B 1 128 ? 15.734 10.117 6.043 1 93.5 128 HIS B CA 1
ATOM 2138 C C . HIS B 1 128 ? 15.641 8.664 5.598 1 93.5 128 HIS B C 1
ATOM 2140 O O . HIS B 1 128 ? 16.672 7.992 5.438 1 93.5 128 HIS B O 1
ATOM 2146 N N . TYR B 1 129 ? 14.445 8.227 5.406 1 93.81 129 TYR B N 1
ATOM 2147 C CA . TYR B 1 129 ? 14.25 6.859 4.945 1 93.81 129 TYR B CA 1
ATOM 2148 C C . TYR B 1 129 ? 14.75 6.688 3.514 1 93.81 129 TYR B C 1
ATOM 2150 O O . TYR B 1 129 ? 14.625 7.602 2.695 1 93.81 129 TYR B O 1
ATOM 2158 N N . GLN B 1 130 ? 15.273 5.52 3.254 1 92.69 130 GLN B N 1
ATOM 2159 C CA . GLN B 1 130 ? 15.625 5.027 1.925 1 92.69 130 GLN B CA 1
ATOM 2160 C C . GLN B 1 130 ? 14.992 3.668 1.655 1 92.69 130 GLN B C 1
ATOM 2162 O O . GLN B 1 130 ? 14.828 2.859 2.57 1 92.69 130 GLN B O 1
ATOM 2167 N N . PHE B 1 131 ? 14.672 3.529 0.477 1 93.31 131 PHE B N 1
ATOM 2168 C CA . PHE B 1 131 ? 14.07 2.27 0.053 1 93.31 131 PHE B CA 1
ATOM 2169 C C . PHE B 1 131 ? 14.938 1.586 -1 1 93.31 131 PHE B C 1
ATOM 2171 O O . PHE B 1 131 ? 15.508 2.25 -1.869 1 93.31 131 PHE B O 1
ATOM 2178 N N . GLY B 1 132 ? 15.008 0.261 -0.891 1 92 132 GLY B N 1
ATOM 2179 C CA . GLY B 1 132 ? 15.727 -0.533 -1.878 1 92 132 GLY B CA 1
ATOM 2180 C C . GLY B 1 132 ? 15.148 -1.927 -2.051 1 92 132 GLY B C 1
ATOM 2181 O O . GLY B 1 132 ? 14.391 -2.398 -1.204 1 92 132 GLY B O 1
ATOM 2182 N N . ILE B 1 133 ? 15.445 -2.455 -3.199 1 91.94 133 ILE B N 1
ATOM 2183 C CA . ILE B 1 133 ? 15.156 -3.855 -3.486 1 91.94 133 ILE B CA 1
ATOM 2184 C C . ILE B 1 133 ? 16.453 -4.652 -3.531 1 91.94 133 ILE B C 1
ATOM 2186 O O . ILE B 1 133 ? 17.391 -4.293 -4.258 1 91.94 133 ILE B O 1
ATOM 2190 N N . VAL B 1 134 ? 16.484 -5.68 -2.799 1 90.88 134 VAL B N 1
ATOM 2191 C CA . VAL B 1 134 ? 17.719 -6.449 -2.654 1 90.88 134 VAL B CA 1
ATOM 2192 C C . VAL B 1 134 ? 17.516 -7.844 -3.24 1 90.88 134 VAL B C 1
ATOM 2194 O O . VAL B 1 134 ? 16.562 -8.539 -2.902 1 90.88 134 VAL B O 1
ATOM 2197 N N . ALA B 1 135 ? 18.406 -8.18 -4.172 1 89.31 135 ALA B N 1
ATOM 2198 C CA . ALA B 1 135 ? 18.406 -9.531 -4.727 1 89.31 135 ALA B CA 1
ATOM 2199 C C . ALA B 1 135 ? 19.078 -10.516 -3.779 1 89.31 135 ALA B C 1
ATOM 2201 O O . ALA B 1 135 ? 19.75 -10.109 -2.826 1 89.31 135 ALA B O 1
ATOM 2202 N N . GLU B 1 136 ? 18.766 -11.773 -4.012 1 82.56 136 GLU B N 1
ATOM 2203 C CA . GLU B 1 136 ? 19.328 -12.828 -3.176 1 82.56 136 GLU B CA 1
ATOM 2204 C C . GLU B 1 136 ? 20.844 -12.758 -3.141 1 82.56 136 GLU B C 1
ATOM 2206 O O . GLU B 1 136 ? 21.469 -13.078 -2.121 1 82.56 136 GLU B O 1
ATOM 2211 N N . ASP B 1 137 ? 21.406 -12.32 -4.242 1 80.94 137 ASP B N 1
ATOM 2212 C CA . ASP B 1 137 ? 22.859 -12.234 -4.301 1 80.94 137 ASP B CA 1
ATOM 2213 C C . ASP B 1 137 ? 23.359 -10.945 -3.639 1 80.94 137 ASP B C 1
ATOM 2215 O O . ASP B 1 137 ? 24.562 -10.703 -3.584 1 80.94 137 ASP B O 1
ATOM 2219 N N . GLY B 1 138 ? 22.5 -10.109 -3.123 1 78.62 138 GLY B N 1
ATOM 2220 C CA . GLY B 1 138 ? 22.844 -8.922 -2.355 1 78.62 138 GLY B CA 1
ATOM 2221 C C . GLY B 1 138 ? 22.828 -7.652 -3.18 1 78.62 138 GLY B C 1
ATOM 2222 O O . GLY B 1 138 ? 23 -6.555 -2.643 1 78.62 138 GLY B O 1
ATOM 2223 N N . GLU B 1 139 ? 22.594 -7.82 -4.484 1 79.56 139 GLU B N 1
ATOM 2224 C CA . GLU B 1 139 ? 22.547 -6.633 -5.332 1 79.56 139 GLU B CA 1
ATOM 2225 C C . GLU B 1 139 ? 21.312 -5.781 -5.02 1 79.56 139 GLU B C 1
ATOM 2227 O O . GLU B 1 139 ? 20.203 -6.305 -4.898 1 79.56 139 GLU B O 1
ATOM 2232 N N . ILE B 1 140 ? 21.625 -4.516 -4.762 1 75.06 140 ILE B N 1
ATOM 2233 C CA . ILE B 1 140 ? 20.531 -3.586 -4.512 1 75.06 140 ILE B CA 1
ATOM 2234 C C . ILE B 1 140 ? 20.016 -3.029 -5.84 1 75.06 140 ILE B C 1
ATOM 2236 O O . ILE B 1 140 ? 20.781 -2.443 -6.613 1 75.06 140 ILE B O 1
ATOM 2240 N N . LEU B 1 141 ? 18.734 -3.303 -6.039 1 75 141 LEU B N 1
ATOM 2241 C CA . LEU B 1 141 ? 18.062 -2.783 -7.227 1 75 141 LEU B CA 1
ATOM 2242 C C . LEU B 1 141 ? 17.25 -1.544 -6.891 1 75 141 LEU B C 1
ATOM 2244 O O . LEU B 1 141 ? 16.656 -1.457 -5.809 1 75 141 LEU B O 1
ATOM 2248 N N . GLN B 1 142 ? 17.562 -0.422 -7.531 1 64.44 142 GLN B N 1
ATOM 2249 C CA . GLN B 1 142 ? 16.734 0.758 -7.312 1 64.44 142 GLN B CA 1
ATOM 2250 C C . GLN B 1 142 ? 15.383 0.623 -8.023 1 64.44 142 GLN B C 1
ATOM 2252 O O . GLN B 1 142 ? 15.297 -0.022 -9.07 1 64.44 142 GLN B O 1
ATOM 2257 N N . PRO B 1 143 ? 14.375 1.062 -7.336 1 60.16 143 PRO B N 1
ATOM 2258 C CA . PRO B 1 143 ? 13.086 1.039 -8.039 1 60.16 143 PRO B CA 1
ATOM 2259 C C . PRO B 1 143 ? 13.141 1.768 -9.383 1 60.16 143 PRO B C 1
ATOM 2261 O O . PRO B 1 143 ? 13.867 2.756 -9.523 1 60.16 143 PRO B O 1
ATOM 2264 N N . PRO B 1 144 ? 12.719 1.027 -10.492 1 47.47 144 PRO B N 1
ATOM 2265 C CA . PRO B 1 144 ? 12.805 1.69 -11.797 1 47.47 144 PRO B CA 1
ATOM 2266 C C . PRO B 1 144 ? 12.148 3.068 -11.805 1 47.47 144 PRO B C 1
ATOM 2268 O O . PRO B 1 144 ? 11.016 3.215 -11.336 1 47.47 144 PRO B O 1
ATOM 2271 N N . LEU B 1 145 ? 12.875 4.121 -11.586 1 45.25 145 LEU B N 1
ATOM 2272 C CA . LEU B 1 145 ? 12.289 5.453 -11.703 1 45.25 145 LEU B CA 1
ATOM 2273 C C . LEU B 1 145 ? 11.531 5.598 -13.023 1 45.25 145 LEU B C 1
ATOM 2275 O O . LEU B 1 145 ? 10.469 6.211 -13.062 1 45.25 145 LEU B O 1
ATOM 2279 N N . LYS B 1 146 ? 12.297 5.848 -14.133 1 41.03 146 LYS B N 1
ATOM 2280 C CA .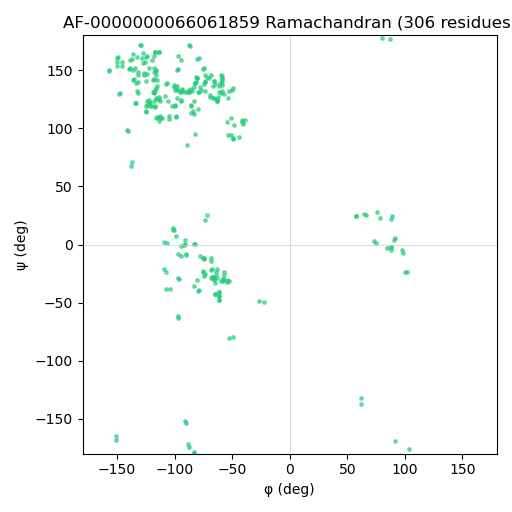 LYS B 1 146 ? 11.734 6.148 -15.445 1 41.03 146 LYS B CA 1
ATOM 2281 C C . LYS B 1 146 ? 11.531 4.875 -16.266 1 41.03 146 LYS B C 1
ATOM 2283 O O . LYS B 1 146 ? 12.273 3.904 -16.109 1 41.03 146 LYS B O 1
ATOM 2288 N N . SER B 1 147 ? 10.289 4.66 -16.891 1 36.81 147 SER B N 1
ATOM 2289 C CA . SER B 1 147 ? 9.945 3.574 -17.812 1 36.81 147 SER B CA 1
ATOM 2290 C C . SER B 1 147 ? 11.18 3.059 -18.547 1 36.81 147 SER B C 1
ATOM 2292 O O . SER B 1 147 ? 11.25 1.878 -18.891 1 36.81 147 SER B O 1
ATOM 2294 N N . GLY B 1 148 ? 12.016 3.807 -19.125 1 35.38 148 GLY B N 1
ATOM 2295 C CA . GLY B 1 148 ? 12.93 3.354 -20.156 1 35.38 148 GLY B CA 1
ATOM 2296 C C . GLY B 1 148 ? 14.141 2.617 -19.609 1 35.38 148 GLY B C 1
ATOM 2297 O O . G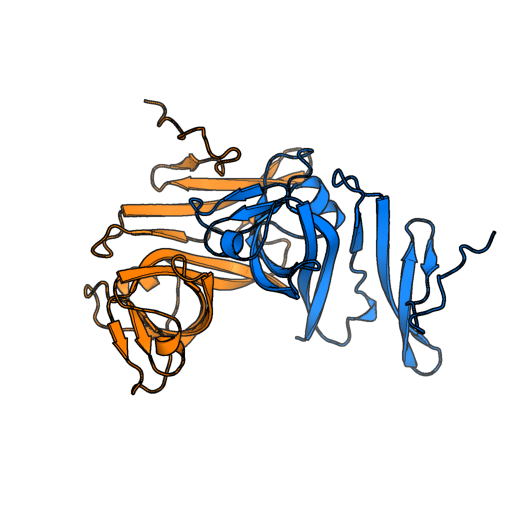LY B 1 148 ? 14.984 2.158 -20.375 1 35.38 148 GLY B O 1
ATOM 2298 N N . MET B 1 149 ? 14.734 2.982 -18.562 1 33.59 149 MET B N 1
ATOM 2299 C CA . MET B 1 149 ? 16.078 2.457 -18.391 1 33.59 149 MET B CA 1
ATOM 2300 C C . MET B 1 149 ? 16.047 1.054 -17.797 1 33.59 149 MET B C 1
ATOM 2302 O O . MET B 1 149 ? 15.531 0.852 -16.703 1 33.59 149 MET B O 1
ATOM 2306 N N . ARG B 1 150 ? 16.094 0.077 -18.641 1 36.06 150 ARG B N 1
ATOM 2307 C CA . ARG B 1 150 ? 16.484 -1.279 -18.266 1 36.06 150 ARG B CA 1
ATOM 2308 C C . ARG B 1 150 ? 17.625 -1.263 -17.25 1 36.06 150 ARG B C 1
ATOM 2310 O O . ARG B 1 150 ? 18.641 -0.585 -17.469 1 36.06 150 ARG B O 1
ATOM 2317 N N . GLN B 1 151 ? 17.516 -1.54 -16.078 1 36.91 151 GLN B N 1
ATOM 2318 C CA . GLN B 1 151 ? 18.656 -1.708 -15.188 1 36.91 151 GLN B CA 1
ATOM 2319 C C . GLN B 1 151 ? 19.703 -2.639 -15.797 1 36.91 151 GLN B C 1
ATOM 2321 O O . GLN B 1 151 ? 19.422 -3.816 -16.047 1 36.91 151 GLN B O 1
ATOM 2326 N N . LYS B 1 152 ? 20.719 -2.137 -16.547 1 31.27 152 LYS B N 1
ATOM 2327 C CA . LYS B 1 152 ? 21.859 -2.959 -16.906 1 31.27 152 LYS B CA 1
ATOM 2328 C C . LYS B 1 152 ? 22.469 -3.648 -15.695 1 31.27 152 LYS B C 1
ATOM 2330 O O . LYS B 1 152 ? 22.703 -3.012 -14.664 1 31.27 152 LYS B O 1
ATOM 2335 N N . ARG B 1 153 ? 22.281 -4.992 -15.602 1 32.78 153 ARG B N 1
ATOM 2336 C CA . ARG B 1 153 ? 23.219 -5.734 -14.781 1 32.78 153 ARG B CA 1
ATOM 2337 C C . ARG B 1 153 ? 24.641 -5.219 -14.977 1 32.78 153 ARG B C 1
ATOM 2339 O O . ARG B 1 153 ? 25.094 -5.039 -16.109 1 32.78 153 ARG B O 1
ATOM 2346 N N . ALA B 1 154 ? 25.125 -4.422 -13.961 1 27.59 154 ALA B N 1
ATOM 2347 C CA . ALA B 1 154 ? 26.562 -4.258 -14.102 1 27.59 154 ALA B CA 1
ATOM 2348 C C . ALA B 1 154 ? 27.234 -5.582 -14.438 1 27.59 154 ALA B C 1
ATOM 2350 O O . ALA B 1 154 ? 27.156 -6.543 -13.664 1 27.59 154 ALA B O 1
ATOM 2351 N N . SER B 1 155 ? 27.359 -5.777 -15.602 1 20.97 155 SER B N 1
ATOM 2352 C CA . SER B 1 155 ? 28.328 -6.805 -15.977 1 20.97 155 SER B C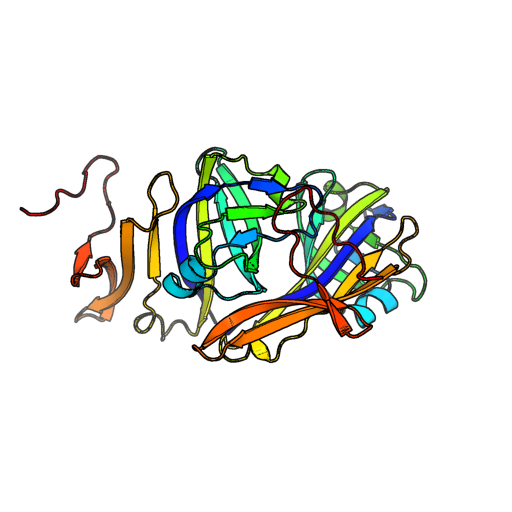A 1
ATOM 2353 C C . SER B 1 155 ? 29.688 -6.543 -15.336 1 20.97 155 SER B C 1
ATOM 2355 O O . SER B 1 155 ? 30.156 -5.402 -15.305 1 20.97 155 SER B O 1
#

Radius of gyration: 20.67 Å; Cα contacts (8 Å, |Δi|>4): 789; chains: 2; bounding box: 51×69×50 Å

Organism: Methylocella silvestris (strain DSM 15510 / CIP 108128 / LMG 27833 / NCIMB 13906 / BL2) (NCBI:txid395965)

Sequence (310 aa):
MRKLVGGKLHGIRVTESNLEYHGSITLDPAHCEAAGILPLEFVEIWNKNSGARITTYVILGQRGSRCCVLNGAAARTCQPGDELIICSSVYLDGAEITNLSPAVLTFDANNNIVERLHYSVTRDGAGHYQFGIVAEDGEILQPPLKSGMRQKRASMRKLVGGKLHGIRVTESNLEYHGSITLDPAHCEAAGILPLEFVEIWNKNSGARITTYVILGQRGSRCCVLNGAAARTCQPGDELIICSSVYLDGAEITNLSPAVLTFDANNNIVERLHYSVTRDGAGHYQFGIVAEDGEILQPPLKSGMRQKRAS

Secondary structure (DSSP, 8-state):
-EEEEEEEEEEEEP-EEETTS-SSEEE-HHHHHHHTPPTTBEEEEEETTT--EEEEEEEE--TT---EEEEGGGGGG--TT-EEEEEEEEEE-GGGGGG---EEEEE-TT--EEEEEEEEEEE-TTS-EEEEEEETTSPEEPP--STT-------/-EEEEEEEEEEEEP-EEETTSSS-EEE-HHHHHHHTPPTT-EEEEEETTT--EEEEEEEE--TT---EEEEGGGGGG--TT-EEEEEEEEEE-GGGGGG---EEEEE-TT--EEEEEEEEEEE-TTS-EEEEEEETTSPEEPP--STT-------